Protein AF-A0A9W7A4E0-F1 (afdb_monomer_lite)

Secondary structure (DSSP, 8-state):
-HHHHHGGGEE-----TT--HHHHTS---SSTT-EEGGGGHHHHHHHHHHHT--TT-----PPTTHHHHHHHHHHHHHH---GGG----SS-EEEEEEEEEGGGPSP-B-TTSPBTT-TTTEEEEEEEE-SSSTTT-PPEEETT---EEES---HHHHHHHHT-TTHHHHHH-HHHHHHHTTSS-EEEETTEEEEEE-TTTTTTHHHHHHHHTT-SEEEEEE--SS-TTT--HHHHGGGT-----BTTB--S-HHHH--S-GGGHHHHHHHHH-TTT-EEEEEEEEEPPBTTTTBPPEEEEEEEEEE----HHHHTTSSSTTTTTTS-TTTTS---S---HHHHHHHHHHHHHHHHHTHHHHTT-

InterPro domains:
  IPR016035 Acyl transferase/acyl hydrolase/lysophospholipase [SSF52151] (173-227)

pLDDT: mean 84.85, std 13.67, range [32.12, 98.62]

Sequence (365 aa):
GIHVNAGEKLTYQYYDAGLSYDDANSEIVEDKDHIWYANVVNYLNWASPLTGESDEGGVGTLQDGWWTDVIDLMFWEGYSVHDYDIWGGDEEWHANFSLLNKGQCPIKVDDENVMKKAEGSLFYASYEMSSGGGGGGGDFHLSNNGTLSVKDKGVLDVMSYSSSFWTSGIVESSTSYFFLKGSIPTGTLEGETVYLNDGGLVDTTGIVTLLQKKEDNIIAFYNNNDPLSELSCPFAFLFGVEASADSMNCLEGWELGQVFDSGLWEGVRGNLTDGGVLRARLENIQVKDNEYLGVEAYNLKNLIIFSNERSDEFLNSFEDGKIAAKVDDRWPNNFPVSIPTLDSNVMCMFEDWKIEKYLDELKVL

Radius of gyration: 20.59 Å; chains: 1; bounding box: 49×49×51 Å

Foldseek 3Di:
DLCQLLPPQEDAQAADLADAPVRLQDADDVDPSHAYPQQLLVCLVVCCVVLQPDPPRDPRQQAACVLLVVVQVSSCRRRVGHLQSDALHQDKDKQKWKKAFPVCFLFDADPLRATDCCPVGIWIKIWIGHRPDSAQPTDIDTLQPWDKAFPGRRPSVSNSLSQVLSVQVCRNDPVSVVRHVNHFGWIATPNTIIGRHHLQLQVLRVVLVCLLVVPQAAEAEDQAQDACVQPVCNVLLCQLHFHRAGNNHHNSHSVQNHFFHVVCVVVQSVQCQPLVRQKDKDAQTWTDDHSRSNGHTDTHGIDMYGHQHHHPPLQVSHPHVVLSVPADPSPPHDDDSHDRSSSRSSSSNVVNVNCVVCVVVVVVD

Structure (mmCIF, N/CA/C/O backbone):
data_AF-A0A9W7A4E0-F1
#
_entry.id   AF-A0A9W7A4E0-F1
#
loop_
_atom_site.group_PDB
_atom_site.id
_atom_site.type_symbol
_atom_site.label_atom_id
_atom_site.label_alt_id
_atom_site.label_comp_id
_atom_site.label_asym_id
_atom_site.label_entity_id
_atom_site.label_seq_id
_atom_site.pdbx_PDB_ins_code
_atom_site.Cartn_x
_atom_site.Cartn_y
_atom_site.Cartn_z
_atom_site.occupancy
_atom_site.B_iso_or_equiv
_atom_site.auth_seq_id
_atom_site.auth_comp_id
_atom_site.auth_asym_id
_atom_site.auth_atom_id
_atom_site.pdbx_PDB_model_num
ATOM 1 N N . GLY A 1 1 ? -8.763 5.431 -7.962 1.00 68.19 1 GLY A N 1
ATOM 2 C CA . GLY A 1 1 ? -8.586 6.885 -7.764 1.00 68.19 1 GLY A CA 1
ATOM 3 C C . GLY A 1 1 ? -8.001 7.583 -8.982 1.00 68.19 1 GLY A C 1
ATOM 4 O O . GLY A 1 1 ? -8.742 7.852 -9.919 1.00 68.19 1 GLY A O 1
ATOM 5 N N . ILE A 1 2 ? -6.687 7.857 -8.982 1.00 73.19 2 ILE A N 1
ATOM 6 C CA . ILE A 1 2 ? -5.991 8.634 -10.034 1.00 73.19 2 ILE A CA 1
ATOM 7 C C . ILE A 1 2 ? -6.222 8.047 -11.430 1.00 73.19 2 ILE A C 1
ATOM 9 O O . ILE A 1 2 ? -6.756 8.737 -12.288 1.00 73.19 2 ILE A O 1
ATOM 13 N N . HIS A 1 3 ? -5.898 6.767 -11.642 1.00 76.62 3 HIS A N 1
ATOM 14 C CA . HIS A 1 3 ? -6.025 6.131 -12.959 1.00 76.62 3 HIS A CA 1
ATOM 15 C C . HIS A 1 3 ? -7.464 6.160 -13.505 1.00 76.62 3 HIS A C 1
ATOM 17 O O . HIS A 1 3 ? -7.664 6.399 -14.685 1.00 76.62 3 HIS A O 1
ATOM 23 N N . VAL A 1 4 ? -8.476 6.015 -12.643 1.00 77.12 4 VAL A N 1
ATOM 24 C CA . VAL A 1 4 ? -9.898 6.096 -13.036 1.00 77.12 4 VAL A CA 1
ATOM 25 C C . VAL A 1 4 ? -10.269 7.481 -13.584 1.00 77.12 4 VAL A C 1
ATOM 27 O O . VAL A 1 4 ? -11.096 7.579 -14.483 1.00 77.12 4 VAL A O 1
ATOM 30 N N . ASN A 1 5 ? -9.666 8.549 -13.054 1.00 78.81 5 ASN A N 1
ATOM 31 C CA . ASN A 1 5 ? -10.058 9.928 -13.363 1.00 78.81 5 ASN A CA 1
ATOM 32 C C . ASN A 1 5 ? -9.134 10.612 -14.381 1.00 78.81 5 ASN A C 1
ATOM 34 O O . ASN A 1 5 ? -9.594 11.392 -15.211 1.00 78.81 5 ASN A O 1
ATOM 38 N N . ALA A 1 6 ? -7.840 10.299 -14.355 1.00 79.06 6 ALA A N 1
ATOM 39 C CA . ALA A 1 6 ? -6.891 10.734 -15.373 1.00 79.06 6 ALA A CA 1
ATOM 40 C C . ALA A 1 6 ? -6.967 9.848 -16.633 1.00 79.06 6 ALA A C 1
ATOM 42 O O . ALA A 1 6 ? -6.765 10.344 -17.740 1.00 79.06 6 ALA A O 1
ATOM 43 N N . GLY A 1 7 ? -7.337 8.572 -16.481 1.00 76.19 7 GLY A N 1
ATOM 44 C CA . GLY A 1 7 ? -7.614 7.642 -17.574 1.00 76.19 7 GLY A CA 1
ATOM 45 C C . GLY A 1 7 ? -6.460 7.515 -18.563 1.00 76.19 7 GLY A C 1
ATOM 46 O O . GLY A 1 7 ? -5.292 7.444 -18.182 1.00 76.19 7 GLY A O 1
ATOM 47 N N . GLU A 1 8 ? -6.813 7.543 -19.847 1.00 76.00 8 GLU A N 1
ATOM 48 C CA . GLU A 1 8 ? -5.880 7.458 -20.977 1.00 76.00 8 GLU A CA 1
ATOM 49 C C . GLU A 1 8 ? -4.899 8.637 -21.055 1.00 76.00 8 GLU A C 1
ATOM 51 O O . GLU A 1 8 ? -3.942 8.564 -21.810 1.00 76.00 8 GLU A O 1
ATOM 56 N N . LYS A 1 9 ? -5.073 9.708 -20.265 1.00 79.75 9 LYS A N 1
ATOM 57 C CA . LYS A 1 9 ? -4.115 10.825 -20.247 1.00 79.75 9 LYS A CA 1
ATOM 58 C C . LYS A 1 9 ? -2.787 10.448 -19.598 1.00 79.75 9 LYS A C 1
ATOM 60 O O . LYS A 1 9 ? -1.831 11.196 -19.749 1.00 79.75 9 LYS A O 1
ATOM 65 N N . LEU A 1 10 ? -2.713 9.365 -18.824 1.00 86.69 10 LEU A N 1
ATOM 66 C CA . LEU A 1 10 ? -1.476 8.979 -18.147 1.00 86.69 10 LEU A CA 1
ATOM 67 C C . LEU A 1 10 ? -0.593 8.125 -19.047 1.00 86.69 10 LEU A C 1
ATOM 69 O O . LEU A 1 10 ? -1.018 7.077 -19.526 1.00 86.69 10 LEU A O 1
ATOM 73 N N . THR A 1 11 ? 0.662 8.535 -19.192 1.00 88.06 11 THR A N 1
ATOM 74 C CA . THR A 1 11 ? 1.701 7.752 -19.864 1.00 88.06 11 THR A CA 1
ATOM 75 C C . THR A 1 11 ? 2.624 7.094 -18.852 1.00 88.06 11 THR A C 1
ATOM 77 O O . THR A 1 11 ? 3.110 7.718 -17.902 1.00 88.06 11 THR A O 1
ATOM 80 N N . TYR A 1 12 ? 2.885 5.813 -19.088 1.00 89.06 12 TYR A N 1
ATOM 81 C CA . TYR A 1 12 ? 3.744 4.966 -18.271 1.00 89.06 12 TYR A CA 1
ATOM 82 C C . TYR A 1 12 ? 4.902 4.443 -19.117 1.00 89.06 12 TYR A C 1
ATOM 84 O O . TYR A 1 12 ? 4.749 4.224 -20.319 1.00 89.06 12 TYR A O 1
ATOM 92 N N . GLN A 1 13 ? 6.053 4.208 -18.487 1.00 91.75 13 GLN A N 1
ATOM 93 C CA . GLN A 1 13 ? 7.126 3.472 -19.147 1.00 91.75 13 GLN A CA 1
ATOM 94 C C . GLN A 1 13 ? 6.804 1.981 -19.087 1.00 91.75 13 GLN A C 1
ATOM 96 O O . GLN A 1 13 ? 6.842 1.386 -18.010 1.00 91.75 13 GLN A O 1
ATOM 101 N N . TYR A 1 14 ? 6.516 1.386 -20.240 1.00 93.19 14 TYR A N 1
ATOM 102 C CA . TYR A 1 14 ? 6.442 -0.067 -20.376 1.00 93.19 14 TYR A CA 1
ATOM 103 C C . TYR A 1 14 ? 7.840 -0.668 -20.408 1.00 93.19 14 TYR A C 1
ATOM 105 O O . TYR A 1 14 ? 8.796 -0.015 -20.852 1.00 93.19 14 TYR A O 1
ATOM 113 N N . TYR A 1 15 ? 7.953 -1.905 -19.934 1.00 96.69 15 TYR A N 1
ATOM 114 C CA . TYR A 1 15 ? 9.213 -2.624 -19.959 1.00 96.69 15 TYR A CA 1
ATOM 115 C C . TYR A 1 15 ? 9.639 -2.919 -21.404 1.00 96.69 15 TYR A C 1
ATOM 117 O O . TYR A 1 15 ? 8.921 -3.547 -22.178 1.00 96.69 15 TYR A O 1
ATOM 125 N N . ASP A 1 16 ? 10.841 -2.470 -21.764 1.00 97.06 16 ASP A N 1
ATOM 126 C CA . ASP A 1 16 ? 11.503 -2.809 -23.021 1.00 97.06 16 ASP A CA 1
ATOM 127 C C . ASP A 1 16 ? 12.992 -3.035 -22.750 1.00 97.06 16 ASP A C 1
ATOM 129 O O . ASP A 1 16 ? 13.729 -2.113 -22.391 1.00 97.06 16 ASP A O 1
ATOM 133 N N . ALA A 1 17 ? 13.451 -4.273 -22.936 1.00 97.38 17 ALA A N 1
ATOM 134 C CA . ALA A 1 17 ? 14.857 -4.625 -22.764 1.00 97.38 17 ALA A CA 1
ATOM 135 C C . ALA A 1 17 ? 15.780 -3.837 -23.716 1.00 97.38 17 ALA A C 1
ATOM 137 O O . ALA A 1 17 ? 16.941 -3.607 -23.381 1.00 97.38 17 ALA A O 1
ATOM 138 N N . GLY A 1 18 ? 15.281 -3.403 -24.879 1.00 97.94 18 GLY A N 1
ATOM 139 C CA . GLY A 1 18 ? 16.027 -2.619 -25.865 1.00 97.94 18 GLY A CA 1
ATOM 140 C C . GLY A 1 18 ? 16.062 -1.110 -25.596 1.00 97.94 18 GLY A C 1
ATOM 141 O O . GLY A 1 18 ? 16.662 -0.376 -26.387 1.00 97.94 18 GLY A O 1
ATOM 142 N N . LEU A 1 19 ? 15.432 -0.631 -24.516 1.00 96.56 19 LEU A N 1
ATOM 143 C CA . LEU A 1 19 ? 15.355 0.792 -24.190 1.00 96.56 19 LEU A CA 1
ATOM 144 C C . LEU A 1 19 ? 16.749 1.380 -23.922 1.00 96.56 19 LEU A C 1
ATOM 146 O O . LEU A 1 19 ? 17.566 0.799 -23.202 1.00 96.56 19 LEU A O 1
ATOM 150 N N . SER A 1 20 ? 17.031 2.556 -24.488 1.00 97.94 20 SER A N 1
ATOM 151 C CA . SER A 1 20 ? 18.282 3.265 -24.213 1.00 97.94 20 SER A CA 1
ATOM 152 C C . SER A 1 20 ? 18.218 4.010 -22.878 1.00 97.94 20 SER A C 1
ATOM 154 O O . SER A 1 20 ? 17.143 4.397 -22.422 1.00 97.94 20 SER A O 1
ATOM 156 N N . TYR A 1 21 ? 19.371 4.284 -22.261 1.00 97.62 21 TYR A N 1
ATOM 157 C CA . TYR A 1 21 ? 19.421 5.117 -21.054 1.00 97.62 21 TYR A CA 1
ATOM 158 C C . TYR A 1 21 ? 18.812 6.509 -21.266 1.00 97.62 21 TYR A C 1
ATOM 160 O O . TYR A 1 21 ? 18.157 7.028 -20.366 1.00 97.62 21 TYR A O 1
ATOM 168 N N . ASP A 1 22 ? 19.044 7.123 -22.430 1.00 96.69 22 ASP A N 1
ATOM 169 C CA . ASP A 1 22 ? 18.552 8.477 -22.701 1.00 96.69 22 ASP A CA 1
ATOM 170 C C . ASP A 1 22 ? 17.016 8.494 -22.780 1.00 96.69 22 ASP A C 1
ATOM 172 O O . ASP A 1 22 ? 16.401 9.431 -22.274 1.00 96.69 22 ASP A O 1
ATOM 176 N N . ASP A 1 23 ? 16.406 7.436 -23.326 1.00 95.00 23 ASP A N 1
ATOM 177 C CA . ASP A 1 23 ? 14.948 7.281 -23.367 1.00 95.00 23 ASP A CA 1
ATOM 178 C C . ASP A 1 23 ? 14.389 6.952 -21.971 1.00 95.00 23 ASP A C 1
ATOM 180 O O . ASP A 1 23 ? 13.463 7.615 -21.503 1.00 95.00 23 ASP A O 1
ATOM 184 N N . ALA A 1 24 ? 15.010 6.008 -21.251 1.00 94.62 24 ALA A N 1
ATOM 185 C CA . ALA A 1 24 ? 14.610 5.623 -19.894 1.00 94.62 24 ALA A CA 1
ATOM 186 C C . ALA A 1 24 ? 14.704 6.782 -18.883 1.00 94.62 24 ALA A C 1
ATOM 188 O O . ALA A 1 24 ? 13.944 6.834 -17.918 1.00 94.62 24 ALA A O 1
ATOM 189 N N . ASN A 1 25 ? 15.625 7.724 -19.098 1.00 95.06 25 ASN A N 1
ATOM 190 C CA . ASN A 1 25 ? 15.835 8.907 -18.262 1.00 95.06 25 ASN A CA 1
ATOM 191 C C . ASN A 1 25 ? 15.118 10.162 -18.808 1.00 95.06 25 ASN A C 1
ATOM 193 O O . ASN A 1 25 ? 15.560 11.288 -18.564 1.00 95.06 25 ASN A O 1
ATOM 197 N N . SER A 1 26 ? 14.034 9.989 -19.564 1.00 91.56 26 SER A N 1
ATOM 198 C CA . SER A 1 26 ? 13.225 11.090 -20.089 1.00 91.56 26 SER A CA 1
ATOM 199 C C . SER A 1 26 ? 11.787 11.046 -19.569 1.00 91.56 26 SER A C 1
ATOM 201 O O . SER A 1 26 ? 11.259 9.987 -19.229 1.00 91.56 26 SER A O 1
ATOM 203 N N . GLU A 1 27 ? 11.154 12.214 -19.464 1.00 87.75 27 GLU A N 1
ATOM 204 C CA . GLU A 1 27 ? 9.715 12.291 -19.201 1.00 87.75 27 GLU A CA 1
ATOM 205 C C . GLU A 1 27 ? 8.956 11.811 -20.442 1.00 87.75 27 GLU A C 1
ATOM 207 O O . GLU A 1 27 ? 9.213 12.274 -21.558 1.00 87.75 27 GLU A O 1
ATOM 212 N N . ILE A 1 28 ? 8.005 10.897 -20.252 1.00 78.38 28 ILE A N 1
ATOM 213 C CA . ILE A 1 28 ? 7.237 10.322 -21.359 1.00 78.38 28 ILE A CA 1
ATOM 214 C C . ILE A 1 28 ? 6.053 11.225 -21.645 1.00 78.38 28 ILE A C 1
ATOM 216 O O . ILE A 1 28 ? 5.065 11.228 -20.914 1.00 78.38 28 ILE A O 1
ATOM 220 N N . VAL A 1 29 ? 6.144 11.977 -22.732 1.00 75.56 29 VAL A N 1
ATOM 221 C CA . VAL A 1 29 ? 5.069 12.844 -23.210 1.00 75.56 29 VAL A CA 1
ATOM 222 C C . VAL A 1 29 ? 4.754 12.414 -24.638 1.00 75.56 29 VAL A C 1
ATOM 224 O O . VAL A 1 29 ? 5.427 12.833 -25.580 1.00 75.56 29 VAL A O 1
ATOM 227 N N . GLU A 1 30 ? 3.785 11.506 -24.793 1.00 63.91 30 GLU A N 1
ATOM 228 C CA . GLU A 1 30 ? 3.400 10.964 -26.106 1.00 63.91 30 GLU A CA 1
ATOM 229 C C . GLU A 1 30 ? 2.860 12.064 -27.033 1.00 63.91 30 GLU A C 1
ATOM 231 O O . GLU A 1 30 ? 3.199 12.118 -28.219 1.00 63.91 30 GLU A O 1
ATOM 236 N N . ASP A 1 31 ? 2.089 12.998 -26.475 1.00 72.62 31 ASP A N 1
ATOM 237 C CA . ASP A 1 31 ? 1.651 14.233 -27.117 1.00 72.62 31 ASP A CA 1
ATOM 238 C C . ASP A 1 31 ? 1.231 15.281 -26.062 1.00 72.62 31 ASP A C 1
ATOM 240 O O . ASP A 1 31 ? 1.530 15.153 -24.881 1.00 72.62 31 ASP A O 1
ATOM 244 N N . LYS A 1 32 ? 0.568 16.364 -26.486 1.00 69.38 32 LYS A N 1
ATOM 245 C CA . LYS A 1 32 ? 0.149 17.454 -25.587 1.00 69.38 32 LYS A CA 1
ATOM 246 C C . LYS A 1 32 ? -1.002 17.094 -24.647 1.00 69.38 32 LYS A C 1
ATOM 248 O O . LYS A 1 32 ? -1.246 17.858 -23.717 1.00 69.38 32 LYS A O 1
ATOM 253 N N . ASP A 1 33 ? -1.721 16.020 -24.941 1.00 75.00 33 ASP A N 1
ATOM 254 C CA . ASP A 1 33 ? -2.902 15.585 -24.203 1.00 75.00 33 ASP A CA 1
ATOM 255 C C . ASP A 1 33 ? -2.557 14.462 -23.203 1.00 75.00 33 ASP A C 1
ATOM 257 O O . ASP A 1 33 ? -3.380 14.140 -22.344 1.00 75.00 33 ASP A O 1
ATOM 261 N N . HIS A 1 34 ? -1.330 13.931 -23.268 1.00 83.25 34 HIS A N 1
ATOM 262 C CA . HIS A 1 34 ? -0.800 12.922 -22.358 1.00 83.25 34 HIS A CA 1
ATOM 263 C C . HIS A 1 34 ? 0.222 13.498 -21.375 1.00 83.25 34 HIS A C 1
ATOM 265 O O . HIS A 1 34 ? 1.006 14.394 -21.693 1.00 83.25 34 HIS A O 1
ATOM 271 N N . ILE A 1 35 ? 0.221 12.956 -20.163 1.00 86.00 35 ILE A N 1
ATOM 272 C CA . ILE A 1 35 ? 1.010 13.424 -19.037 1.00 86.00 35 ILE A CA 1
ATOM 273 C C . ILE A 1 35 ? 1.715 12.237 -18.394 1.00 86.00 35 ILE A C 1
ATOM 275 O O . ILE A 1 35 ? 1.102 11.220 -18.069 1.00 86.00 35 ILE A O 1
ATOM 279 N N . TRP A 1 36 ? 3.012 12.409 -18.168 1.00 88.31 36 TRP A N 1
ATOM 280 C CA . TRP A 1 36 ? 3.843 11.425 -17.496 1.00 88.31 36 TRP A CA 1
ATOM 281 C C . TRP A 1 36 ? 3.308 11.115 -16.094 1.00 88.31 36 TRP A C 1
ATOM 283 O O . TRP A 1 36 ? 3.069 12.023 -15.297 1.00 88.31 36 TRP A O 1
ATOM 293 N N . TYR A 1 37 ? 3.139 9.834 -15.765 1.00 85.19 37 TYR A N 1
ATOM 294 C CA . TYR A 1 37 ? 2.516 9.424 -14.503 1.00 85.19 37 TYR A CA 1
ATOM 295 C C . TYR A 1 37 ? 3.246 9.954 -13.252 1.00 85.19 37 TYR A C 1
ATOM 297 O O . TYR A 1 37 ? 2.610 10.217 -12.241 1.00 85.19 37 TYR A O 1
ATOM 305 N N . ALA A 1 38 ? 4.569 10.133 -13.297 1.00 84.12 38 ALA A N 1
ATOM 306 C CA . ALA A 1 38 ? 5.340 10.649 -12.166 1.00 84.12 38 ALA A CA 1
ATOM 307 C C . ALA A 1 38 ? 5.439 12.183 -12.157 1.00 84.12 38 ALA A C 1
ATOM 309 O O . ALA A 1 38 ? 6.125 12.749 -11.307 1.00 84.12 38 ALA A O 1
ATOM 310 N N . ASN A 1 39 ? 4.694 12.884 -13.022 1.00 82.00 39 ASN A N 1
ATOM 311 C CA . ASN A 1 39 ? 4.669 14.345 -13.045 1.00 82.00 39 ASN A CA 1
ATOM 312 C C . ASN A 1 39 ? 4.308 14.935 -11.671 1.00 82.00 39 ASN A C 1
ATOM 314 O O . ASN A 1 39 ? 4.877 15.942 -11.265 1.00 82.00 39 ASN A O 1
ATOM 318 N N . VAL A 1 40 ? 3.443 14.266 -10.896 1.00 73.88 40 VAL A N 1
ATOM 319 C CA . VAL A 1 40 ? 3.054 14.708 -9.546 1.00 73.88 40 VAL A CA 1
ATOM 320 C C . VAL A 1 40 ? 4.231 14.780 -8.555 1.00 73.88 40 VAL A C 1
ATOM 322 O O . VAL A 1 40 ? 4.230 15.614 -7.647 1.00 73.88 40 VAL A O 1
ATOM 325 N N . VAL A 1 41 ? 5.274 13.965 -8.753 1.00 65.69 41 VAL A N 1
ATOM 326 C CA . VAL A 1 41 ? 6.481 13.930 -7.907 1.00 65.69 41 VAL A CA 1
ATOM 327 C C . VAL A 1 41 ? 7.244 15.255 -7.983 1.00 65.69 41 VAL A C 1
ATOM 329 O O . VAL A 1 41 ? 7.809 15.707 -6.985 1.00 65.69 41 VAL A O 1
ATOM 332 N N . ASN A 1 42 ? 7.184 15.944 -9.128 1.00 63.94 42 ASN A N 1
ATOM 333 C CA . ASN A 1 42 ? 7.784 17.268 -9.296 1.00 63.94 42 ASN A CA 1
ATOM 334 C C . ASN A 1 42 ? 7.134 18.331 -8.386 1.00 63.94 42 ASN A C 1
ATOM 336 O O . ASN A 1 42 ? 7.778 19.327 -8.048 1.00 63.94 42 ASN A O 1
ATOM 340 N N . TYR A 1 43 ? 5.886 18.119 -7.951 1.00 63.94 43 TYR A N 1
ATOM 341 C CA . TYR A 1 43 ? 5.107 19.087 -7.173 1.00 63.94 43 TYR A CA 1
ATOM 342 C C . TYR A 1 43 ? 5.140 18.830 -5.663 1.00 63.94 43 TYR A C 1
ATOM 344 O O . TYR A 1 43 ? 5.059 19.781 -4.883 1.00 63.94 43 TYR A O 1
ATOM 352 N N . LEU A 1 44 ? 5.334 17.580 -5.227 1.00 61.47 44 LEU A N 1
ATOM 353 C CA . LEU A 1 44 ? 5.435 17.234 -3.802 1.00 61.47 44 LEU A CA 1
ATOM 354 C C . LEU A 1 44 ? 6.588 17.966 -3.099 1.00 61.47 44 LEU A C 1
ATOM 356 O O . LEU A 1 44 ? 6.420 18.458 -1.984 1.00 61.47 44 LEU A O 1
ATOM 360 N N . ASN A 1 45 ? 7.718 18.166 -3.783 1.00 56.16 45 ASN A N 1
ATOM 361 C CA . ASN A 1 45 ? 8.832 18.974 -3.272 1.00 56.16 45 ASN A CA 1
ATOM 362 C C . ASN A 1 45 ? 8.447 20.440 -2.995 1.00 56.16 45 ASN A C 1
ATOM 364 O O . ASN A 1 45 ? 9.006 21.068 -2.097 1.00 56.16 45 ASN A O 1
ATOM 368 N N . TRP A 1 46 ? 7.499 21.006 -3.749 1.00 52.84 46 TRP A N 1
ATOM 369 C CA . TRP A 1 46 ? 7.003 22.367 -3.518 1.00 52.84 46 TRP A CA 1
ATOM 370 C C . TRP A 1 46 ? 5.973 22.431 -2.382 1.00 52.84 46 TRP A C 1
ATOM 372 O O . TRP A 1 46 ? 5.884 23.452 -1.699 1.00 52.84 46 TRP A O 1
ATOM 382 N N . ALA A 1 47 ? 5.243 21.338 -2.145 1.00 53.69 47 ALA A N 1
ATOM 383 C CA . ALA A 1 47 ? 4.318 21.199 -1.024 1.00 53.69 47 ALA A CA 1
ATOM 384 C C . ALA A 1 47 ? 5.003 20.775 0.292 1.00 53.69 47 ALA A C 1
ATOM 386 O O . ALA A 1 47 ? 4.434 20.995 1.354 1.00 53.69 47 ALA A O 1
ATOM 387 N N . SER A 1 48 ? 6.229 20.241 0.261 1.00 52.59 48 SER A N 1
ATOM 388 C CA . SER A 1 48 ? 7.001 19.824 1.450 1.00 52.59 48 SER A CA 1
ATOM 389 C C . SER A 1 48 ? 7.114 20.900 2.566 1.00 52.59 48 SER A C 1
ATOM 391 O O . SER A 1 48 ? 6.933 20.588 3.746 1.00 52.59 48 SER A O 1
ATOM 393 N N . PRO A 1 49 ? 7.267 22.207 2.260 1.00 48.03 49 PRO A N 1
ATOM 394 C CA . PRO A 1 49 ? 7.177 23.265 3.274 1.00 48.03 49 PRO A CA 1
ATOM 395 C C . PRO A 1 49 ? 5.782 23.434 3.907 1.00 48.03 49 PRO A C 1
ATOM 397 O O . PRO A 1 49 ? 5.678 23.971 5.009 1.00 48.03 49 PRO A O 1
ATOM 400 N N . LEU A 1 50 ? 4.711 23.017 3.220 1.00 47.16 50 LEU A N 1
ATOM 401 C CA . LEU A 1 50 ? 3.331 23.011 3.727 1.00 47.16 50 LEU A CA 1
ATOM 402 C C . LEU A 1 50 ? 3.035 21.762 4.572 1.00 47.16 50 LEU A C 1
ATOM 404 O O . LEU A 1 50 ? 2.213 21.845 5.482 1.00 47.16 50 LEU A O 1
ATOM 408 N N . THR A 1 51 ? 3.720 20.640 4.318 1.00 46.06 51 THR A N 1
ATOM 409 C CA . THR A 1 51 ? 3.600 19.392 5.097 1.00 46.06 51 THR A CA 1
ATOM 410 C C . THR A 1 51 ? 4.443 19.389 6.378 1.00 46.06 51 THR A C 1
ATOM 412 O O . THR A 1 51 ? 4.300 18.488 7.201 1.00 46.06 51 THR A O 1
ATOM 415 N N . GLY A 1 52 ? 5.268 20.419 6.601 1.00 42.50 52 GLY A N 1
ATOM 416 C CA . GLY A 1 52 ? 6.023 20.607 7.845 1.00 42.50 52 GLY A CA 1
ATOM 417 C C . GLY A 1 52 ? 7.399 19.938 7.878 1.00 42.50 52 GLY A C 1
ATOM 418 O O . GLY A 1 52 ? 8.051 19.979 8.918 1.00 42.50 52 GLY A O 1
ATOM 419 N N . GLU A 1 53 ? 7.884 19.397 6.757 1.00 39.34 53 GLU A N 1
ATOM 420 C CA . GLU A 1 53 ? 9.258 18.892 6.613 1.00 39.34 53 GLU A CA 1
ATOM 421 C C . GLU A 1 53 ? 10.245 20.007 6.236 1.00 39.34 53 GLU A C 1
ATOM 423 O O . GLU A 1 53 ? 11.068 19.880 5.331 1.00 39.34 53 GLU A O 1
ATOM 428 N N . SER A 1 54 ? 10.188 21.146 6.927 1.00 37.41 54 SER A N 1
ATOM 429 C CA . SER A 1 54 ? 11.372 21.997 6.974 1.00 37.41 54 SER A CA 1
ATOM 430 C C . SER A 1 54 ? 12.283 21.477 8.083 1.00 37.41 54 SER A C 1
ATOM 432 O O . SER A 1 54 ? 11.840 21.277 9.215 1.00 37.41 54 SER A O 1
ATOM 434 N N . ASP A 1 55 ? 13.580 21.346 7.792 1.00 38.16 55 ASP A N 1
ATOM 435 C CA . ASP A 1 55 ? 14.661 21.087 8.766 1.00 38.16 55 ASP A CA 1
ATOM 436 C C . ASP A 1 55 ? 14.689 22.094 9.950 1.00 38.16 55 ASP A C 1
ATOM 438 O O . ASP A 1 55 ? 15.505 21.994 10.867 1.00 38.16 55 ASP A O 1
ATOM 442 N N . GLU A 1 56 ? 13.784 23.077 9.957 1.00 33.72 56 GLU A N 1
ATOM 443 C CA . GLU A 1 56 ? 13.659 24.156 10.927 1.00 33.72 56 GLU A CA 1
ATOM 444 C C . GLU A 1 56 ? 12.277 24.199 11.609 1.00 33.72 56 GLU A C 1
ATOM 446 O O . GLU A 1 56 ? 11.702 25.271 11.764 1.00 33.72 56 GLU A O 1
ATOM 451 N N . GLY A 1 57 ? 11.730 23.063 12.060 1.00 32.12 57 GLY A N 1
ATOM 452 C CA . GLY A 1 57 ? 10.763 23.006 13.178 1.00 32.12 57 GLY A CA 1
ATOM 453 C C . GLY A 1 57 ? 9.554 23.957 13.107 1.00 32.12 57 GLY A C 1
ATOM 454 O O . GLY A 1 57 ? 9.050 24.408 14.143 1.00 32.12 57 GLY A O 1
ATOM 455 N N . GLY A 1 58 ? 9.106 24.303 11.901 1.00 34.12 58 GLY A N 1
ATOM 456 C CA . GLY A 1 58 ? 8.016 25.236 11.675 1.00 34.12 58 GLY A CA 1
ATOM 457 C C . GLY A 1 58 ? 6.690 24.498 11.697 1.00 34.12 58 GLY A C 1
ATOM 458 O O . GLY A 1 58 ? 6.367 23.778 10.760 1.00 34.12 58 GLY A O 1
ATOM 459 N N . VAL A 1 59 ? 5.892 24.699 12.745 1.00 41.19 59 VAL A N 1
ATOM 460 C CA . VAL A 1 59 ? 4.503 24.227 12.775 1.00 41.19 59 VAL A CA 1
ATOM 461 C C . VAL A 1 59 ? 3.696 25.089 11.802 1.00 41.19 59 VAL A C 1
ATOM 463 O O . VAL A 1 59 ? 3.162 26.135 12.176 1.00 41.19 59 VAL A O 1
ATOM 466 N N . GLY A 1 60 ? 3.648 24.680 10.534 1.00 48.12 60 GLY A N 1
ATOM 467 C CA . GLY A 1 60 ? 2.642 25.167 9.600 1.00 48.12 60 GLY A CA 1
ATOM 468 C C . GLY A 1 60 ? 1.254 24.892 10.180 1.00 48.12 60 GLY A C 1
ATOM 469 O O . GLY A 1 60 ? 1.011 23.850 10.790 1.00 48.12 60 GLY A O 1
ATOM 470 N N . THR A 1 61 ? 0.337 25.849 10.067 1.00 54.16 61 THR A N 1
ATOM 471 C CA . THR A 1 61 ? -1.046 25.645 10.506 1.00 54.16 61 THR A CA 1
ATOM 472 C C . THR A 1 61 ? -1.753 24.736 9.508 1.00 54.16 61 THR A C 1
ATOM 474 O O . THR A 1 61 ? -2.305 25.227 8.525 1.00 54.16 61 THR A O 1
ATOM 477 N N . LEU A 1 62 ? -1.736 23.430 9.768 1.00 66.38 62 LEU A N 1
ATOM 478 C CA . LEU A 1 62 ? -2.617 22.470 9.110 1.00 66.38 62 LEU A CA 1
ATOM 479 C C . LEU A 1 62 ? -4.062 22.819 9.509 1.00 66.38 62 LEU A C 1
ATOM 481 O O . LEU A 1 62 ? -4.383 22.876 10.698 1.00 66.38 62 LEU A O 1
ATOM 485 N N . GLN A 1 63 ? -4.915 23.144 8.539 1.00 70.38 63 GLN A N 1
ATOM 486 C CA . GLN A 1 63 ? -6.346 23.395 8.758 1.00 70.38 63 GLN A CA 1
ATOM 487 C C . GLN A 1 63 ? -7.146 22.137 8.418 1.00 70.38 63 GLN A C 1
ATOM 489 O O . GLN A 1 63 ? -6.655 21.277 7.700 1.00 70.38 63 GLN A O 1
ATOM 494 N N . ASP A 1 64 ? -8.365 22.008 8.935 1.00 70.25 64 ASP A N 1
ATOM 495 C CA . ASP A 1 64 ? -9.262 20.917 8.534 1.00 70.25 64 ASP A CA 1
ATOM 496 C C . ASP A 1 64 ? -9.460 20.916 7.003 1.00 70.25 64 ASP A C 1
ATOM 498 O O . ASP A 1 64 ? -9.618 21.983 6.410 1.00 70.25 64 ASP A O 1
ATOM 502 N N . GLY A 1 65 ? -9.398 19.741 6.370 1.00 73.94 65 GLY A N 1
ATOM 503 C CA . GLY A 1 65 ? -9.507 19.582 4.911 1.00 73.94 65 GLY A CA 1
ATOM 504 C C . GLY A 1 65 ? -8.248 19.895 4.086 1.00 73.94 65 GLY A C 1
ATOM 505 O O . GLY A 1 65 ? -8.246 19.632 2.888 1.00 73.94 65 GLY A O 1
ATOM 506 N N . TRP A 1 66 ? -7.150 20.367 4.691 1.00 80.69 66 TRP A N 1
ATOM 507 C CA . TRP A 1 66 ? -5.950 20.779 3.937 1.00 80.69 66 TRP A CA 1
ATOM 508 C C . TRP A 1 66 ? -5.371 19.679 3.032 1.00 80.69 66 TRP A C 1
ATOM 510 O O . TRP A 1 66 ? -4.847 19.967 1.962 1.00 80.69 66 TRP A O 1
ATOM 520 N N . TRP A 1 67 ? -5.438 18.416 3.463 1.00 82.94 67 TRP A N 1
ATOM 521 C CA . TRP A 1 67 ? -4.904 17.296 2.689 1.00 82.94 67 TRP A CA 1
ATOM 522 C C . TRP A 1 67 ? -5.774 16.988 1.469 1.00 82.94 67 TRP A C 1
ATOM 524 O O . TRP A 1 67 ? -5.246 16.660 0.412 1.00 82.94 67 TRP A O 1
ATOM 534 N N . THR A 1 68 ? -7.092 17.178 1.582 1.00 83.38 68 THR A N 1
ATOM 535 C CA . THR A 1 68 ? -8.003 17.139 0.434 1.00 83.38 68 THR A CA 1
ATOM 536 C C . THR A 1 68 ? -7.603 18.202 -0.595 1.00 83.38 68 THR A C 1
ATOM 538 O O . THR A 1 68 ? -7.482 17.874 -1.772 1.00 83.38 68 THR A O 1
ATOM 541 N N . ASP A 1 69 ? -7.297 19.430 -0.155 1.00 82.56 69 ASP A N 1
ATOM 542 C CA . ASP A 1 69 ? -6.829 20.510 -1.042 1.00 82.56 69 ASP A CA 1
ATOM 543 C C . ASP A 1 69 ? -5.478 20.178 -1.703 1.00 82.56 69 ASP A C 1
ATOM 545 O O . ASP A 1 69 ? -5.245 20.521 -2.861 1.00 82.56 69 ASP A O 1
ATOM 549 N N . VAL A 1 70 ? -4.572 19.501 -0.985 1.00 80.44 70 VAL A N 1
ATOM 550 C CA . VAL A 1 70 ? -3.290 19.050 -1.552 1.00 80.44 70 VAL A CA 1
ATOM 551 C C . VAL A 1 70 ? -3.502 17.973 -2.609 1.00 80.44 70 VAL A C 1
ATOM 553 O O . VAL A 1 70 ? -2.890 18.060 -3.671 1.00 80.44 70 VAL A O 1
ATOM 556 N N . ILE A 1 71 ? -4.374 16.992 -2.359 1.00 81.81 71 ILE A N 1
ATOM 557 C CA . ILE A 1 71 ? -4.711 15.961 -3.349 1.00 81.81 71 ILE A CA 1
ATOM 558 C C . ILE A 1 71 ? -5.348 16.598 -4.584 1.00 81.81 71 ILE A C 1
ATOM 560 O O . ILE A 1 71 ? -4.933 16.280 -5.695 1.00 81.81 71 ILE A O 1
ATOM 564 N N . ASP A 1 72 ? -6.307 17.509 -4.408 1.00 83.75 72 ASP A N 1
ATOM 565 C CA . ASP A 1 72 ? -6.935 18.226 -5.522 1.00 83.75 72 ASP A CA 1
ATOM 566 C C . ASP A 1 72 ? -5.888 18.983 -6.347 1.00 83.75 72 ASP A C 1
ATOM 568 O O . ASP A 1 72 ? -5.777 18.791 -7.556 1.00 83.75 72 ASP A O 1
ATOM 572 N N . LEU A 1 73 ? -5.017 19.752 -5.689 1.00 81.25 73 LEU A N 1
ATOM 573 C CA . LEU A 1 73 ? -3.943 20.473 -6.362 1.00 81.25 73 LEU A CA 1
ATOM 574 C C . LEU A 1 73 ? -2.959 19.537 -7.079 1.00 81.25 73 LEU A C 1
ATOM 576 O O . LEU A 1 73 ? -2.525 19.842 -8.187 1.00 81.25 73 LEU A O 1
ATOM 580 N N . MET A 1 74 ? -2.617 18.395 -6.480 1.00 80.88 74 MET A N 1
ATOM 581 C CA . MET A 1 74 ? -1.774 17.372 -7.104 1.00 80.88 74 MET A CA 1
ATOM 582 C C . MET A 1 74 ? -2.432 16.773 -8.349 1.00 80.88 74 MET A C 1
ATOM 584 O O . MET A 1 74 ? -1.752 16.544 -9.346 1.00 80.88 74 MET A O 1
ATOM 588 N N . PHE A 1 75 ? -3.741 16.526 -8.315 1.00 81.69 75 PHE A N 1
ATOM 589 C CA . PHE A 1 75 ? -4.495 16.013 -9.460 1.00 81.69 75 PHE A CA 1
ATOM 590 C C . PHE A 1 75 ? -4.610 17.061 -10.562 1.00 81.69 75 PHE A C 1
ATOM 592 O O . PHE A 1 75 ? -4.444 16.751 -11.745 1.00 81.69 75 PHE A O 1
ATOM 599 N N . TRP A 1 76 ? -4.840 18.307 -10.170 1.00 84.00 76 TRP A N 1
ATOM 600 C CA . TRP A 1 76 ? -4.959 19.429 -11.075 1.00 84.00 76 TRP A CA 1
ATOM 601 C C . TRP A 1 76 ? -3.635 19.745 -11.774 1.00 84.00 76 TRP A C 1
ATOM 603 O O . TRP A 1 76 ? -3.551 19.685 -12.998 1.00 84.00 76 TRP A O 1
ATOM 613 N N . GLU A 1 77 ? -2.581 20.039 -11.016 1.00 79.25 77 GLU A N 1
ATOM 614 C CA . GLU A 1 77 ? -1.274 20.405 -11.573 1.00 79.25 77 GLU A CA 1
ATOM 615 C C . GLU A 1 77 ? -0.579 19.200 -12.210 1.00 79.25 77 GLU A C 1
ATOM 617 O O . GLU A 1 77 ? 0.038 19.315 -13.268 1.00 79.25 77 GLU A O 1
ATOM 622 N N . GLY A 1 78 ? -0.699 18.030 -11.576 1.00 80.00 78 GLY A N 1
ATOM 623 C CA . GLY A 1 78 ? -0.057 16.805 -12.027 1.00 80.00 78 GLY A CA 1
ATOM 624 C C . GLY A 1 78 ? -0.723 16.206 -13.258 1.00 80.00 78 GLY A C 1
ATOM 625 O O . GLY A 1 78 ? -0.001 15.736 -14.131 1.00 80.00 78 GLY A O 1
ATOM 626 N N . TYR A 1 79 ? -2.060 16.234 -13.350 1.00 83.06 79 TYR A N 1
ATOM 627 C CA . TYR A 1 79 ? -2.818 15.469 -14.355 1.00 83.06 79 TYR A CA 1
ATOM 628 C C . TYR A 1 79 ? -3.948 16.245 -15.048 1.00 83.06 79 TYR A C 1
ATOM 630 O O . TYR A 1 79 ? -4.676 15.670 -15.860 1.00 83.06 79 TYR A O 1
ATOM 638 N N . SER A 1 80 ? -4.121 17.541 -14.760 1.00 82.19 80 SER A N 1
ATOM 639 C CA . SER A 1 80 ? -5.237 18.352 -15.278 1.00 82.19 80 SER A CA 1
ATOM 640 C C . SER A 1 80 ? -6.607 17.707 -15.020 1.00 82.19 80 SER A C 1
ATOM 642 O O . SER A 1 80 ? -7.484 17.708 -15.890 1.00 82.19 80 SER A O 1
ATOM 644 N N . VAL A 1 81 ? -6.762 17.109 -13.835 1.00 82.31 81 VAL A N 1
ATOM 645 C CA . VAL A 1 81 ? -8.020 16.554 -13.320 1.00 82.31 81 VAL A CA 1
ATOM 646 C C . VAL A 1 81 ? -8.509 17.474 -12.207 1.00 82.31 81 VAL A C 1
ATOM 648 O O . VAL A 1 81 ? -7.795 17.668 -11.229 1.00 82.31 81 VAL A O 1
ATOM 651 N N . HIS A 1 82 ? -9.698 18.051 -12.360 1.00 79.06 82 HIS A N 1
ATOM 652 C CA . HIS A 1 82 ? -10.305 18.901 -11.334 1.00 79.06 82 HIS A CA 1
ATOM 653 C C . HIS A 1 82 ? -11.119 18.095 -10.316 1.00 79.06 82 HIS A C 1
ATOM 655 O O . HIS A 1 82 ? -11.681 17.061 -10.671 1.00 79.06 82 HIS A O 1
ATOM 661 N N . ASP A 1 83 ? -11.301 18.623 -9.102 1.00 72.69 83 ASP A N 1
ATOM 662 C CA . ASP A 1 83 ? -12.236 18.117 -8.085 1.00 72.69 83 ASP A CA 1
ATOM 663 C C . ASP A 1 83 ? -13.621 17.711 -8.618 1.00 72.69 83 ASP A C 1
ATOM 665 O O . ASP A 1 83 ? -14.139 16.650 -8.269 1.00 72.69 83 ASP A O 1
ATOM 669 N N . TYR A 1 84 ? -14.218 18.518 -9.498 1.00 74.06 84 TYR A N 1
ATOM 670 C CA . TYR A 1 84 ? -15.529 18.245 -10.092 1.00 74.06 84 TYR A CA 1
ATOM 671 C C . TYR A 1 84 ? -15.513 17.176 -11.196 1.00 74.06 84 TYR A C 1
ATOM 673 O O . TYR A 1 84 ? -16.580 16.691 -11.579 1.00 74.06 84 TYR A O 1
ATOM 681 N N . ASP A 1 85 ? -14.333 16.808 -11.699 1.00 74.62 85 ASP A N 1
ATOM 682 C CA . ASP A 1 85 ? -14.139 15.712 -12.651 1.00 74.62 85 ASP A CA 1
ATOM 683 C C . ASP A 1 85 ? -13.858 14.384 -11.939 1.00 74.62 85 ASP A C 1
ATOM 685 O O . ASP A 1 85 ? -13.756 13.354 -12.601 1.00 74.62 85 ASP A O 1
ATOM 689 N N . ILE A 1 86 ? -13.730 14.385 -10.606 1.00 76.75 86 ILE A N 1
ATOM 690 C CA . ILE A 1 86 ? -13.392 13.192 -9.836 1.00 76.75 86 ILE A CA 1
ATOM 691 C C . ILE A 1 86 ? -14.652 12.401 -9.465 1.00 76.75 86 ILE A C 1
ATOM 693 O O . ILE A 1 86 ? -15.547 12.871 -8.760 1.00 76.75 86 ILE A O 1
ATOM 697 N N . TRP A 1 87 ? -14.694 11.142 -9.893 1.00 79.19 87 TRP A N 1
ATOM 698 C CA . TRP A 1 87 ? -15.767 10.193 -9.614 1.00 79.19 87 TRP A CA 1
ATOM 699 C C . TRP A 1 87 ? -15.221 8.785 -9.339 1.00 79.19 87 TRP A C 1
ATOM 701 O O . TRP A 1 8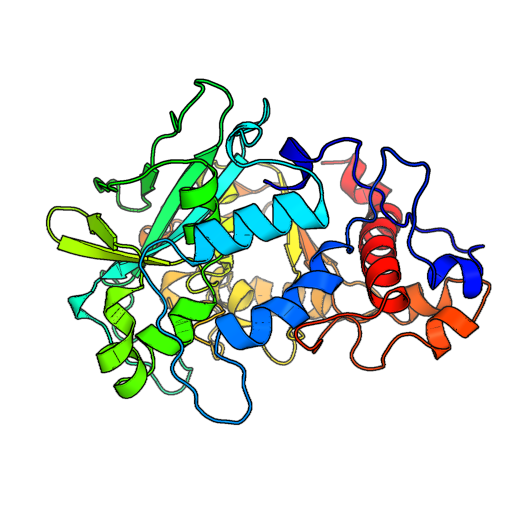7 ? -14.027 8.496 -9.473 1.00 79.19 87 TRP A O 1
ATOM 711 N N . GLY A 1 88 ? -16.121 7.908 -8.893 1.00 75.25 88 GLY A N 1
ATOM 712 C CA . GLY A 1 88 ? -15.806 6.548 -8.462 1.00 75.25 88 GLY A CA 1
ATOM 713 C C . GLY A 1 88 ? -15.482 5.561 -9.584 1.00 75.25 88 GLY A C 1
ATOM 714 O O . GLY A 1 88 ? -15.069 4.463 -9.268 1.00 75.25 88 GLY A O 1
ATOM 715 N N . GLY A 1 89 ? -15.600 5.899 -10.867 1.00 75.62 89 GLY A N 1
ATOM 716 C CA . GLY A 1 89 ? -15.437 4.900 -11.931 1.00 75.62 89 GLY A CA 1
ATOM 717 C C . GLY A 1 89 ? -16.628 3.943 -12.050 1.00 75.62 89 GLY A C 1
ATOM 718 O O . GLY A 1 89 ? -17.463 3.848 -11.151 1.00 75.62 89 GLY A O 1
ATOM 719 N N . ASP A 1 90 ? -16.713 3.248 -13.185 1.00 75.56 90 ASP A N 1
ATOM 720 C CA . ASP A 1 90 ? -17.739 2.220 -13.426 1.00 75.56 90 ASP A CA 1
ATOM 721 C C . ASP A 1 90 ? -17.410 0.879 -12.757 1.00 75.56 90 ASP A C 1
ATOM 723 O O . ASP A 1 90 ? -18.294 0.041 -12.581 1.00 75.56 90 ASP A O 1
ATOM 727 N N . GLU A 1 91 ? -16.150 0.696 -12.369 1.00 75.75 91 GLU A N 1
ATOM 728 C CA . GLU A 1 91 ? -15.679 -0.459 -11.614 1.00 75.75 91 GLU A CA 1
ATOM 729 C C . GLU A 1 91 ? -15.805 -0.195 -10.116 1.00 75.75 91 GLU A C 1
ATOM 731 O O . GLU A 1 91 ? -15.461 0.885 -9.633 1.00 75.75 91 GLU A O 1
ATOM 736 N N . GLU A 1 92 ? -16.254 -1.199 -9.370 1.00 78.44 92 GLU A N 1
ATOM 737 C CA . GLU A 1 92 ? -16.303 -1.127 -7.914 1.00 78.44 92 GLU A CA 1
ATOM 738 C C . GLU A 1 92 ? -14.880 -1.208 -7.342 1.00 78.44 92 GLU A C 1
ATOM 740 O O . GLU A 1 92 ? -14.191 -2.221 -7.478 1.00 78.44 92 GLU A O 1
ATOM 745 N N . TRP A 1 93 ? -14.442 -0.160 -6.648 1.00 79.81 93 TRP A N 1
ATOM 746 C CA . TRP A 1 93 ? -13.221 -0.187 -5.839 1.00 79.81 93 TRP A CA 1
ATOM 747 C C . TRP A 1 93 ? -13.491 0.395 -4.460 1.00 79.81 93 TRP A C 1
ATOM 749 O O . TRP A 1 93 ? -14.544 0.963 -4.205 1.00 79.81 93 TRP A O 1
ATOM 759 N N . HIS A 1 94 ? -12.563 0.200 -3.531 1.00 82.81 94 HIS A N 1
ATOM 760 C CA . HIS A 1 94 ? -12.744 0.603 -2.141 1.00 82.81 94 HIS A CA 1
ATOM 761 C C . HIS A 1 94 ? -11.598 1.512 -1.729 1.00 82.81 94 HIS A C 1
ATOM 763 O O . HIS A 1 94 ? -10.444 1.271 -2.084 1.00 82.81 94 HIS A O 1
ATOM 769 N N . ALA A 1 95 ? -11.934 2.567 -0.997 1.00 84.56 95 ALA A N 1
ATOM 770 C CA . ALA A 1 95 ? -10.966 3.349 -0.251 1.00 84.56 95 ALA A CA 1
ATOM 771 C C . ALA A 1 95 ? -11.019 2.884 1.200 1.00 84.56 95 ALA A C 1
ATOM 773 O O . ALA A 1 95 ? -12.070 2.947 1.842 1.00 84.56 95 ALA A O 1
ATOM 774 N N . ASN A 1 96 ? -9.890 2.403 1.697 1.00 85.94 96 ASN A N 1
ATOM 775 C CA . ASN A 1 96 ? -9.794 1.880 3.047 1.00 85.94 96 ASN A CA 1
ATOM 776 C C . ASN A 1 96 ? -9.146 2.910 3.952 1.00 85.94 96 ASN A C 1
ATOM 778 O O . ASN A 1 96 ? -8.399 3.762 3.484 1.00 85.94 96 ASN A O 1
ATOM 782 N N . PHE A 1 97 ? -9.477 2.872 5.234 1.00 86.38 97 PHE A N 1
ATOM 783 C CA . PHE A 1 97 ? -8.851 3.724 6.229 1.00 86.38 97 PHE A CA 1
ATOM 784 C C . PHE A 1 97 ? -9.122 3.193 7.630 1.00 86.38 97 PHE A C 1
ATOM 786 O O . PHE A 1 97 ? -10.061 2.432 7.875 1.00 86.38 97 PHE A O 1
ATOM 793 N N . SER A 1 98 ? -8.299 3.622 8.575 1.00 88.75 98 SER A N 1
ATOM 794 C CA . SER A 1 98 ? -8.489 3.305 9.981 1.00 88.75 98 SER A CA 1
ATOM 795 C C . SER A 1 98 ? -9.336 4.373 10.669 1.00 88.75 98 SER A C 1
ATOM 797 O O . SER A 1 98 ? -9.430 5.537 10.262 1.00 88.75 98 SER A O 1
ATOM 799 N N . LEU A 1 99 ? -9.994 3.955 11.741 1.00 90.56 99 LEU A N 1
ATOM 800 C CA . LEU A 1 99 ? -10.670 4.833 12.680 1.00 90.56 99 LEU A CA 1
ATOM 801 C C . LEU A 1 99 ? -9.966 4.732 14.021 1.00 90.56 99 LEU A C 1
ATOM 803 O O . LEU A 1 99 ? -9.879 3.646 14.592 1.00 90.56 99 LEU A O 1
ATOM 807 N N . LEU A 1 100 ? -9.529 5.862 14.565 1.00 92.12 100 LEU A N 1
ATOM 808 C CA . LEU A 1 100 ? -8.856 5.905 15.858 1.00 92.12 100 LEU A CA 1
ATOM 809 C C . LEU A 1 100 ? -9.699 6.657 16.886 1.00 92.12 100 LEU A C 1
ATOM 811 O O . LEU A 1 100 ? -10.018 7.834 16.716 1.00 92.12 100 LEU A O 1
ATOM 815 N N . ASN A 1 101 ? -10.034 6.003 17.996 1.00 93.44 101 ASN A N 1
ATOM 816 C CA . ASN A 1 101 ? -10.742 6.639 19.098 1.00 93.44 101 ASN A CA 1
ATOM 817 C C . ASN A 1 101 ? -9.916 7.807 19.657 1.00 93.44 101 ASN A C 1
ATOM 819 O O . ASN A 1 101 ? -8.819 7.633 20.195 1.00 93.44 101 ASN A O 1
ATOM 823 N N . LYS A 1 102 ? -10.490 9.012 19.599 1.00 93.56 102 LYS A N 1
ATOM 824 C CA . LYS A 1 102 ? -9.831 10.254 20.017 1.00 93.56 102 LYS A CA 1
ATOM 825 C C . LYS A 1 102 ? -9.362 10.240 21.474 1.00 93.56 102 LYS A C 1
ATOM 827 O O . LYS A 1 102 ? -8.389 10.920 21.811 1.00 93.56 102 LYS A O 1
ATOM 832 N N . GLY A 1 103 ? -10.037 9.481 22.339 1.00 92.00 103 GLY A N 1
ATOM 833 C CA . GLY A 1 103 ? -9.677 9.312 23.748 1.00 92.00 103 GLY A CA 1
ATOM 834 C C . GLY A 1 103 ? -8.370 8.548 23.981 1.00 92.00 103 GLY A C 1
ATOM 835 O O . GLY A 1 103 ? -7.846 8.582 25.094 1.00 92.00 103 GLY A O 1
ATOM 836 N N . GLN A 1 104 ? -7.836 7.889 22.950 1.00 92.25 104 GLN A N 1
ATOM 837 C CA . GLN A 1 104 ? -6.608 7.093 23.018 1.00 92.25 104 GLN A CA 1
ATOM 838 C C . GLN A 1 104 ? -5.377 7.855 22.524 1.00 92.25 104 GLN A C 1
ATOM 840 O O . GLN A 1 104 ? -4.264 7.366 22.680 1.00 92.25 104 GLN A O 1
ATOM 845 N N . CYS A 1 105 ? -5.562 9.063 21.981 1.00 92.44 105 CYS A N 1
ATOM 846 C CA . CYS A 1 105 ? -4.477 9.921 21.522 1.00 92.44 105 CYS A CA 1
ATOM 847 C C . CYS A 1 105 ? -3.976 10.879 22.632 1.00 92.44 105 CYS A C 1
ATOM 849 O O . CYS A 1 105 ? -4.792 11.454 23.366 1.00 92.44 105 CYS A O 1
ATOM 851 N N . PRO A 1 106 ? -2.660 11.145 22.730 1.00 93.06 106 PRO A N 1
ATOM 852 C CA . PRO A 1 106 ? -1.611 10.566 21.899 1.00 93.06 106 PRO A CA 1
ATOM 853 C C . PRO A 1 106 ? -1.454 9.066 22.176 1.00 93.06 106 PRO A C 1
ATOM 855 O O . PRO A 1 106 ? -1.569 8.637 23.331 1.00 93.06 106 PRO A O 1
ATOM 858 N N . ILE A 1 107 ? -1.260 8.289 21.112 1.00 91.06 107 ILE A N 1
ATOM 859 C CA . ILE A 1 107 ? -1.219 6.835 21.180 1.00 91.06 107 ILE A CA 1
ATOM 860 C C . ILE A 1 107 ? -0.040 6.383 22.033 1.00 91.06 107 ILE A C 1
ATOM 862 O O . ILE A 1 107 ? 0.982 7.059 22.163 1.00 91.06 107 ILE A O 1
ATOM 866 N N . LYS A 1 108 ? -0.210 5.229 22.670 1.00 91.94 108 LYS A N 1
ATOM 867 C CA . LYS A 1 108 ? 0.833 4.606 23.477 1.00 91.94 108 LYS A CA 1
ATOM 868 C C . LYS A 1 108 ? 1.182 3.284 22.846 1.00 91.94 108 LYS A C 1
ATOM 870 O O . LYS A 1 108 ? 0.309 2.428 22.747 1.00 91.94 108 LYS A O 1
ATOM 875 N N . VAL A 1 109 ? 2.451 3.114 22.524 1.00 92.06 109 VAL A N 1
ATOM 876 C CA . VAL A 1 109 ? 2.967 1.873 21.962 1.00 92.06 109 VAL A CA 1
ATOM 877 C C . VAL A 1 109 ? 3.746 1.060 22.998 1.00 92.06 109 VAL A C 1
ATOM 879 O O . VAL A 1 109 ? 4.052 1.557 24.096 1.00 92.06 109 VAL A O 1
ATOM 882 N N . ASP A 1 110 ? 3.961 -0.220 22.724 1.00 92.38 110 ASP A N 1
ATOM 883 C CA . ASP A 1 110 ? 4.886 -1.088 23.454 1.00 92.38 110 ASP A CA 1
ATOM 884 C C . ASP A 1 110 ? 6.305 -1.060 22.859 1.00 92.38 110 ASP A C 1
ATOM 886 O O . ASP A 1 110 ? 6.662 -0.110 22.165 1.00 92.38 110 ASP A O 1
ATOM 890 N N . ASP A 1 111 ? 7.135 -2.037 23.232 1.00 91.75 111 ASP A N 1
ATOM 891 C CA . ASP A 1 111 ? 8.541 -2.103 22.819 1.00 91.75 111 ASP A CA 1
ATOM 892 C C . ASP A 1 111 ? 8.699 -2.544 21.348 1.00 91.75 111 ASP A C 1
ATOM 894 O O . ASP A 1 111 ? 9.755 -2.312 20.768 1.00 91.75 111 ASP A O 1
ATOM 898 N N . GLU A 1 112 ? 7.647 -3.104 20.740 1.00 90.25 112 GLU A N 1
ATOM 899 C CA . GLU A 1 112 ? 7.568 -3.461 19.316 1.00 90.25 112 GLU A CA 1
ATOM 900 C C . GLU A 1 112 ? 6.801 -2.400 18.509 1.00 90.25 112 GLU A C 1
ATOM 902 O O . GLU A 1 112 ? 6.375 -2.646 17.384 1.00 90.25 112 GLU A O 1
ATOM 907 N N . ASN A 1 113 ? 6.605 -1.211 19.090 1.00 90.94 113 ASN A N 1
ATOM 908 C CA . ASN A 1 113 ? 5.815 -0.113 18.534 1.00 90.94 113 ASN A CA 1
ATOM 909 C C . ASN A 1 113 ? 4.341 -0.465 18.243 1.00 90.94 113 ASN A C 1
ATOM 911 O O . ASN A 1 113 ? 3.661 0.274 17.534 1.00 90.94 113 ASN A O 1
ATOM 915 N N . VAL A 1 114 ? 3.796 -1.529 18.836 1.00 91.56 114 VAL A N 1
ATOM 916 C CA . VAL A 1 114 ? 2.384 -1.901 18.671 1.00 91.56 114 VAL A CA 1
ATOM 917 C C . VAL A 1 114 ? 1.506 -1.073 19.607 1.00 91.56 114 VAL A C 1
ATOM 919 O O . VAL A 1 114 ? 1.854 -0.824 20.768 1.00 91.56 114 VAL A O 1
ATOM 922 N N . MET A 1 115 ? 0.334 -0.633 19.133 1.00 91.81 115 MET A N 1
ATOM 923 C CA . MET A 1 115 ? -0.580 0.179 19.933 1.00 91.81 115 MET A CA 1
ATOM 924 C C . MET A 1 115 ? -1.142 -0.612 21.123 1.00 91.81 115 MET A C 1
ATOM 926 O O . MET A 1 115 ? -1.867 -1.600 21.000 1.00 91.81 115 MET A O 1
ATOM 930 N N . LYS A 1 116 ? -0.914 -0.091 22.331 1.00 90.12 116 LYS A N 1
ATOM 931 C CA . LYS A 1 116 ? -1.506 -0.634 23.556 1.00 90.12 116 LYS A CA 1
ATOM 932 C C . LYS A 1 116 ? -3.019 -0.456 23.520 1.00 90.12 116 LYS A C 1
ATOM 934 O O . LYS A 1 116 ? -3.505 0.673 23.504 1.00 90.12 116 LYS A O 1
ATOM 939 N N . LYS A 1 117 ? -3.750 -1.569 23.652 1.00 87.69 117 LYS A N 1
ATOM 940 C CA . LYS A 1 117 ? -5.223 -1.620 23.578 1.00 87.69 117 LYS A CA 1
ATOM 941 C C . LYS A 1 117 ? -5.759 -1.176 22.214 1.00 87.69 117 LYS A C 1
ATOM 943 O O . LYS A 1 117 ? -6.750 -0.448 22.164 1.00 87.69 117 LYS A O 1
ATOM 948 N N . ALA A 1 118 ? -5.100 -1.592 21.132 1.00 90.19 118 ALA A N 1
ATOM 949 C CA . ALA A 1 118 ? -5.623 -1.427 19.779 1.00 90.19 118 ALA A CA 1
ATOM 950 C C . ALA A 1 118 ? -7.059 -1.974 19.661 1.00 90.19 118 ALA A C 1
ATOM 952 O O . ALA A 1 118 ? -7.926 -1.310 19.095 1.00 90.19 118 ALA A O 1
ATOM 953 N N . GLU A 1 119 ? -7.342 -3.108 20.311 1.00 87.81 119 GLU A N 1
ATOM 954 C CA . GLU A 1 119 ? -8.687 -3.678 20.423 1.00 87.81 119 GLU A CA 1
ATOM 955 C C . GLU A 1 119 ? -9.670 -2.667 21.048 1.00 87.81 119 GLU A C 1
ATOM 957 O O . GLU A 1 119 ? -9.495 -2.204 22.179 1.00 87.81 119 GLU A O 1
ATOM 962 N N . GLY A 1 120 ? -10.705 -2.296 20.288 1.00 85.50 120 GLY A N 1
ATOM 963 C CA . GLY A 1 120 ? -11.726 -1.322 20.697 1.00 85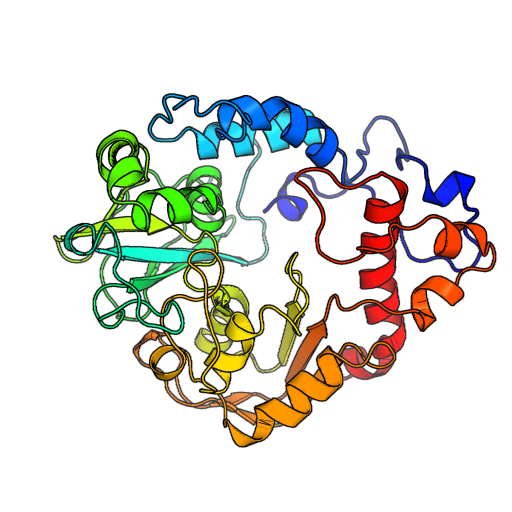.50 120 GLY A CA 1
ATOM 964 C C . GLY A 1 120 ? -11.290 0.148 20.636 1.00 85.50 120 GLY A C 1
ATOM 965 O O . GLY A 1 120 ? -12.055 1.032 21.032 1.00 85.50 120 GLY A O 1
ATOM 966 N N . SER A 1 121 ? -10.080 0.424 20.153 1.00 90.31 121 SER A N 1
ATOM 967 C CA . SER A 1 121 ? -9.538 1.778 19.992 1.00 90.31 121 SER A CA 1
ATOM 968 C C . SER A 1 121 ? -9.228 2.119 18.545 1.00 90.31 121 SER A C 1
ATOM 970 O O . SER A 1 121 ? -9.396 3.271 18.150 1.00 90.31 121 SER A O 1
ATOM 972 N N . LEU A 1 122 ? -8.759 1.131 17.794 1.00 90.62 122 LEU A N 1
ATOM 973 C CA . LEU A 1 122 ? -8.503 1.185 16.369 1.00 90.62 122 LEU A CA 1
ATOM 974 C C . LEU A 1 122 ? -9.576 0.337 15.683 1.00 90.62 122 LEU A C 1
ATOM 976 O O . LEU A 1 122 ? -9.941 -0.716 16.200 1.00 90.62 122 LEU A O 1
ATOM 980 N N . PHE A 1 123 ? -10.099 0.787 14.550 1.00 88.62 123 PHE A N 1
ATOM 981 C CA . PHE A 1 123 ? -11.096 0.045 13.782 1.00 88.62 123 PHE A CA 1
ATOM 982 C C . PHE A 1 123 ? -10.797 0.153 12.298 1.00 88.62 123 PHE A C 1
ATOM 984 O O . PHE A 1 123 ? -10.263 1.163 11.843 1.00 88.62 123 PHE A O 1
ATOM 991 N N . TYR A 1 124 ? -11.205 -0.866 11.556 1.00 87.81 124 TYR A N 1
ATOM 992 C CA . TYR A 1 124 ? -11.143 -0.874 10.107 1.00 87.81 124 TYR A CA 1
ATOM 993 C C . TYR A 1 124 ? -12.425 -0.289 9.508 1.00 87.81 124 TYR A C 1
ATOM 995 O O . TYR A 1 124 ? -13.536 -0.667 9.901 1.00 87.81 124 TYR A O 1
ATOM 1003 N N . ALA A 1 125 ? -12.265 0.601 8.532 1.00 87.00 125 ALA A N 1
ATOM 1004 C CA . ALA A 1 125 ? -13.345 1.105 7.707 1.00 87.00 125 ALA A CA 1
ATOM 1005 C C . ALA A 1 125 ? -12.966 1.039 6.224 1.00 87.00 125 ALA A C 1
ATOM 1007 O O . ALA A 1 125 ? -11.819 1.265 5.840 1.00 87.00 125 ALA A O 1
ATOM 1008 N N . SER A 1 126 ? -13.957 0.781 5.381 1.00 87.06 126 SER A N 1
ATOM 1009 C CA . SER A 1 126 ? -13.845 0.984 3.943 1.00 87.06 126 SER A CA 1
ATOM 1010 C C . SER A 1 126 ? -15.029 1.785 3.425 1.00 87.06 126 SER A C 1
ATOM 1012 O O . SER A 1 126 ? -16.085 1.882 4.058 1.00 87.06 126 SER A O 1
ATOM 1014 N N . TYR A 1 127 ? -14.838 2.410 2.276 1.00 85.50 127 TYR A N 1
ATOM 1015 C CA . TYR A 1 127 ? -15.876 3.129 1.562 1.00 85.50 127 TYR A CA 1
ATOM 1016 C C . TYR A 1 127 ? -15.905 2.636 0.121 1.00 85.50 127 TYR A C 1
ATOM 1018 O O . TYR A 1 127 ? -14.889 2.690 -0.579 1.00 85.50 127 TYR A O 1
ATOM 1026 N N . GLU A 1 128 ? -17.070 2.152 -0.305 1.00 84.75 128 GLU A N 1
ATOM 1027 C CA . GLU A 1 128 ? -17.281 1.701 -1.676 1.00 84.75 128 GLU A CA 1
ATOM 1028 C C . GLU A 1 128 ? -17.308 2.906 -2.623 1.00 84.75 128 GLU A C 1
ATOM 1030 O O . GLU A 1 128 ? -18.143 3.808 -2.522 1.00 84.75 128 GLU A O 1
ATOM 1035 N N . MET A 1 129 ? -16.386 2.904 -3.574 1.00 80.75 129 MET A N 1
ATOM 1036 C CA . MET A 1 129 ? -16.288 3.877 -4.645 1.00 80.75 129 MET A CA 1
ATOM 1037 C C . MET A 1 129 ? -17.042 3.324 -5.857 1.00 80.75 129 MET A C 1
ATOM 1039 O O . MET A 1 129 ? -16.570 2.394 -6.508 1.00 80.75 129 MET A O 1
ATOM 1043 N N . SER A 1 130 ? -18.209 3.891 -6.170 1.00 72.19 130 SER A N 1
ATOM 1044 C CA . SER A 1 130 ? -18.989 3.509 -7.356 1.00 72.19 130 SER A CA 1
ATOM 1045 C C . SER A 1 130 ? -19.661 4.713 -8.035 1.00 72.19 130 SER A C 1
ATOM 1047 O O . SER A 1 130 ? -19.972 5.729 -7.405 1.00 72.19 130 SER A O 1
ATOM 1049 N N . SER A 1 131 ? -19.867 4.630 -9.357 1.00 57.62 131 SER A N 1
ATOM 1050 C CA . SER A 1 131 ? -20.391 5.706 -10.224 1.00 57.62 131 SER A CA 1
ATOM 1051 C C . SER A 1 131 ? -21.873 6.058 -10.039 1.00 57.62 131 SER A C 1
ATOM 1053 O O . SER A 1 131 ? -22.395 6.935 -10.730 1.00 57.62 131 SER A O 1
ATOM 1055 N N . GLY A 1 132 ? -22.565 5.423 -9.089 1.00 48.94 132 GLY A N 1
ATOM 1056 C CA . GLY A 1 132 ? -24.022 5.481 -8.926 1.00 48.94 132 GLY A CA 1
ATOM 1057 C C . GLY A 1 132 ? -24.636 6.842 -8.566 1.00 48.94 132 GLY A C 1
ATOM 1058 O O . GLY A 1 132 ? -25.862 6.960 -8.532 1.00 48.94 132 GLY A O 1
ATOM 1059 N N . GLY A 1 133 ? -23.850 7.894 -8.340 1.00 40.88 133 GLY A N 1
ATOM 1060 C CA . GLY A 1 133 ? -24.395 9.236 -8.154 1.00 40.88 133 GLY A CA 1
ATOM 1061 C C . GLY A 1 133 ? -23.319 10.306 -8.112 1.00 40.88 133 GLY A C 1
ATOM 1062 O O . GLY A 1 133 ? -22.415 10.245 -7.285 1.00 40.88 133 GLY A O 1
ATOM 1063 N N . GLY A 1 134 ? -23.442 11.317 -8.978 1.00 41.09 134 GLY A N 1
ATOM 1064 C CA . GLY A 1 134 ? -22.689 12.562 -8.847 1.00 41.09 134 GLY A CA 1
ATOM 1065 C C . GLY A 1 134 ? -22.877 13.120 -7.435 1.00 41.09 134 GLY A C 1
ATOM 1066 O O . GLY A 1 134 ? -23.958 13.599 -7.097 1.00 41.09 134 GLY A O 1
ATOM 1067 N N . GLY A 1 135 ? -21.833 12.988 -6.616 1.00 46.22 135 GLY A N 1
ATOM 1068 C CA . GLY A 1 135 ? -21.837 13.292 -5.186 1.00 46.22 135 GLY A CA 1
ATOM 1069 C C . GLY A 1 135 ? -21.940 12.054 -4.285 1.00 46.22 135 GLY A C 1
ATOM 1070 O O . GLY A 1 135 ? -23.019 11.755 -3.786 1.00 46.22 135 GLY A O 1
ATOM 1071 N N . GLY A 1 136 ? -20.809 11.388 -4.019 1.00 50.59 136 GLY A N 1
ATOM 1072 C CA . GLY A 1 136 ? -20.555 10.674 -2.752 1.00 50.59 136 GLY A CA 1
ATOM 1073 C C . GLY A 1 136 ? -21.607 9.661 -2.280 1.00 50.59 136 GLY A C 1
ATOM 1074 O O . GLY A 1 136 ? -21.919 9.620 -1.090 1.00 50.59 136 GLY A O 1
ATOM 1075 N N . GLY A 1 137 ? -22.184 8.877 -3.194 1.00 50.50 137 GLY A N 1
ATOM 1076 C CA . GLY A 1 137 ? -23.269 7.936 -2.892 1.00 50.50 137 GLY A CA 1
ATOM 1077 C C . GLY A 1 137 ? -22.859 6.601 -2.257 1.00 50.50 137 GLY A C 1
ATOM 1078 O O . GLY A 1 137 ? -23.744 5.789 -2.013 1.00 50.50 137 GLY A O 1
ATOM 1079 N N . GLY A 1 138 ? -21.568 6.361 -2.015 1.00 62.44 138 GLY A N 1
ATOM 1080 C CA . GLY A 1 138 ? -21.084 5.142 -1.364 1.00 62.44 138 GLY A CA 1
ATOM 1081 C C . GLY A 1 138 ? -21.451 5.073 0.120 1.00 62.44 138 GLY A C 1
ATOM 1082 O O . GLY A 1 138 ? -21.610 6.100 0.798 1.00 62.44 138 GLY A O 1
ATOM 1083 N N . ASP A 1 139 ? -21.569 3.849 0.628 1.00 71.50 139 ASP A N 1
ATOM 1084 C CA . ASP A 1 139 ? -21.779 3.565 2.044 1.00 71.50 139 ASP A CA 1
ATOM 1085 C C . ASP A 1 139 ? -20.447 3.222 2.731 1.00 71.50 139 ASP A C 1
ATOM 1087 O O . ASP A 1 139 ? -19.530 2.655 2.137 1.00 71.50 139 ASP A O 1
ATOM 1091 N N . PHE A 1 140 ? -20.333 3.597 4.008 1.00 79.94 140 PHE A N 1
ATOM 1092 C CA . PHE A 1 140 ? -19.213 3.162 4.839 1.00 79.94 140 PHE A CA 1
ATOM 1093 C C . PHE A 1 140 ? -19.465 1.736 5.321 1.00 79.94 140 PHE A C 1
ATOM 1095 O O . PHE A 1 140 ? -20.502 1.461 5.932 1.00 79.94 140 PHE A O 1
ATOM 1102 N N . HIS A 1 141 ? -18.485 0.866 5.122 1.00 79.31 141 HIS A N 1
ATOM 1103 C CA . HIS A 1 141 ? -18.454 -0.482 5.667 1.00 79.31 141 HIS A CA 1
ATOM 1104 C C . HIS A 1 141 ? -17.497 -0.520 6.858 1.00 79.31 141 HIS A C 1
ATOM 1106 O O . HIS A 1 141 ? -16.379 -0.012 6.796 1.00 79.31 141 HIS A O 1
ATOM 1112 N N . LEU A 1 142 ? -17.951 -1.108 7.963 1.00 80.12 142 LEU A N 1
ATOM 1113 C CA . LEU A 1 142 ? -17.178 -1.253 9.195 1.00 80.12 142 LEU A CA 1
ATOM 1114 C C . LEU A 1 142 ? -17.050 -2.729 9.541 1.00 80.12 142 LEU A C 1
ATOM 1116 O O . LEU A 1 142 ? -18.039 -3.459 9.454 1.00 80.12 142 LEU A O 1
ATOM 1120 N N . SER A 1 143 ? -15.874 -3.147 10.010 1.00 73.44 143 SER A N 1
ATOM 1121 C CA . SER A 1 143 ? -15.636 -4.544 10.398 1.00 73.44 143 SER A CA 1
ATOM 1122 C C . SER A 1 143 ? -16.545 -5.025 11.535 1.00 73.44 143 SER A C 1
ATOM 1124 O O . SER A 1 143 ? -16.918 -6.193 11.583 1.00 73.44 143 SER A O 1
ATOM 1126 N N . ASN A 1 144 ? -16.972 -4.119 12.419 1.00 69.56 144 ASN A N 1
ATOM 1127 C CA . ASN A 1 144 ? -17.780 -4.426 13.601 1.00 69.56 144 ASN A CA 1
ATOM 1128 C C . ASN A 1 144 ? -19.296 -4.184 13.435 1.00 69.56 144 ASN A C 1
ATOM 1130 O O . ASN A 1 144 ? -20.016 -4.181 14.432 1.00 69.56 144 ASN A O 1
ATOM 1134 N N . ASN A 1 145 ? -19.802 -3.962 12.214 1.00 66.06 145 ASN A N 1
ATOM 1135 C CA . ASN A 1 145 ? -21.205 -3.586 11.948 1.00 66.06 145 ASN A CA 1
ATOM 1136 C C . ASN A 1 145 ? -21.682 -2.292 12.651 1.00 66.06 145 ASN A C 1
ATOM 1138 O O . ASN A 1 145 ? -22.888 -2.094 12.834 1.00 66.06 145 ASN A O 1
ATOM 1142 N N . GLY A 1 146 ? -20.763 -1.408 13.053 1.00 77.81 146 GLY A N 1
ATOM 1143 C CA . GLY A 1 146 ? -21.103 -0.118 13.651 1.00 77.81 146 GLY A CA 1
ATOM 1144 C C . GLY A 1 146 ? -21.781 0.844 12.666 1.00 77.81 146 GLY A C 1
ATOM 1145 O O . GLY A 1 146 ? -22.002 0.546 11.493 1.00 77.81 146 GLY A O 1
ATOM 1146 N N . THR A 1 147 ? -22.101 2.054 13.126 1.00 82.75 147 THR A N 1
ATOM 1147 C CA . THR A 1 147 ? -22.545 3.153 12.249 1.00 82.75 147 THR A CA 1
ATOM 1148 C C . THR A 1 147 ? -21.552 4.305 12.322 1.00 82.75 147 THR A C 1
ATOM 1150 O O . THR A 1 147 ? -21.393 4.911 13.385 1.00 82.75 147 THR A O 1
ATOM 1153 N N . LEU A 1 148 ? -20.922 4.621 11.186 1.00 87.31 148 LEU A N 1
ATOM 1154 C CA . LEU A 1 148 ? -20.040 5.776 11.027 1.00 87.31 148 LEU A CA 1
ATOM 1155 C C . LEU A 1 148 ? -20.801 6.953 10.406 1.00 87.31 148 LEU A C 1
ATOM 1157 O O . LEU A 1 148 ? -21.350 6.862 9.308 1.00 87.31 148 LEU A O 1
ATOM 1161 N N . SER A 1 149 ? -20.789 8.089 11.098 1.00 85.12 149 SER A N 1
ATOM 1162 C CA . SER A 1 149 ? -21.261 9.368 10.569 1.00 85.12 149 SER A CA 1
ATOM 1163 C C . SER A 1 149 ? -20.075 10.287 10.296 1.00 85.12 149 SER A C 1
ATOM 1165 O O . SER A 1 149 ? -19.354 10.655 11.224 1.00 85.12 149 SER A O 1
ATOM 1167 N N . VAL A 1 150 ? -19.922 10.713 9.042 1.00 84.38 150 VAL A N 1
ATOM 1168 C CA . VAL A 1 150 ? -18.926 11.703 8.602 1.00 84.38 150 VAL A CA 1
ATOM 1169 C C . VAL A 1 150 ? -19.649 12.888 7.969 1.00 84.38 150 VAL A C 1
ATOM 1171 O O . VAL A 1 150 ? -20.687 12.710 7.328 1.00 84.38 150 VAL A O 1
ATOM 1174 N N . LYS A 1 151 ? -19.140 14.099 8.217 1.00 74.19 151 LYS A N 1
ATOM 1175 C CA . LYS A 1 151 ? -19.748 15.354 7.758 1.00 74.19 151 LYS A CA 1
ATOM 1176 C C . LYS A 1 151 ? -19.660 15.518 6.238 1.00 74.19 151 LYS A C 1
ATOM 1178 O O . LYS A 1 151 ? -20.645 15.921 5.628 1.00 74.19 151 LYS A O 1
ATOM 1183 N N . ASP A 1 152 ? -18.512 15.175 5.667 1.00 70.81 152 ASP A N 1
ATOM 1184 C CA . ASP A 1 152 ? -18.190 15.322 4.253 1.00 70.81 152 ASP A CA 1
ATOM 1185 C C . ASP A 1 152 ? -17.880 13.918 3.681 1.00 70.81 152 ASP A C 1
ATOM 1187 O O . ASP A 1 152 ? -17.267 13.088 4.351 1.00 70.81 152 ASP A O 1
ATOM 1191 N N . LYS A 1 153 ? -18.422 13.596 2.500 1.00 69.94 153 LYS A N 1
ATOM 1192 C CA . LYS A 1 153 ? -18.313 12.266 1.855 1.00 69.94 153 LYS A CA 1
ATOM 1193 C C . LYS A 1 153 ? -17.962 12.381 0.367 1.00 69.94 153 LYS A C 1
ATOM 1195 O O . LYS A 1 153 ? -18.385 11.555 -0.441 1.00 69.94 153 LYS A O 1
ATOM 1200 N N . GLY A 1 154 ? -17.281 13.457 -0.028 1.00 79.06 154 GLY A N 1
ATOM 1201 C CA . GLY A 1 154 ? -16.795 13.584 -1.396 1.00 79.06 154 GLY A CA 1
ATOM 1202 C C . GLY A 1 154 ? -15.788 12.478 -1.707 1.00 79.06 154 GLY A C 1
ATOM 1203 O O . GLY A 1 154 ? -15.113 11.978 -0.810 1.00 79.06 154 GLY A O 1
ATOM 1204 N N . VAL A 1 155 ? -15.656 12.110 -2.984 1.00 80.75 155 VAL A N 1
ATOM 1205 C CA . VAL A 1 155 ? -14.633 11.141 -3.417 1.00 80.75 155 VAL A CA 1
ATOM 1206 C C . VAL A 1 155 ? -13.245 11.585 -2.953 1.00 80.75 155 VAL A C 1
ATOM 1208 O O . VAL A 1 155 ? -12.496 10.785 -2.402 1.00 80.75 155 VAL A O 1
ATOM 1211 N N . LEU A 1 156 ? -12.935 12.872 -3.118 1.00 81.81 156 LEU A N 1
ATOM 1212 C CA . LEU A 1 156 ? -11.679 13.457 -2.664 1.00 81.81 156 LEU A CA 1
ATOM 1213 C C . LEU A 1 156 ? -11.492 13.381 -1.143 1.00 81.81 156 LEU A C 1
ATOM 1215 O O . LEU A 1 156 ? -10.394 13.062 -0.700 1.00 81.81 156 LEU A O 1
ATOM 1219 N N . ASP A 1 157 ? -12.540 13.612 -0.346 1.00 84.69 157 ASP A N 1
ATOM 1220 C CA . ASP A 1 157 ? -12.455 13.506 1.118 1.00 84.69 157 ASP A CA 1
ATOM 1221 C C . ASP A 1 157 ? -12.123 12.078 1.549 1.00 84.69 157 ASP A C 1
ATOM 1223 O O . ASP A 1 157 ? -11.224 11.852 2.351 1.00 84.69 157 ASP A O 1
ATOM 1227 N N . VAL A 1 158 ? -12.812 11.097 0.966 1.00 84.62 158 VAL A N 1
ATOM 1228 C CA . VAL A 1 158 ? -12.576 9.682 1.259 1.00 84.62 158 VAL A CA 1
ATOM 1229 C C . VAL A 1 158 ? -11.162 9.265 0.837 1.00 84.62 158 VAL A C 1
ATOM 1231 O O . VAL A 1 158 ? -10.467 8.581 1.590 1.00 84.62 158 VAL A O 1
ATOM 1234 N N . MET A 1 159 ? -10.695 9.717 -0.331 1.00 83.50 159 MET A N 1
ATOM 1235 C CA . MET A 1 159 ? -9.309 9.506 -0.762 1.00 83.50 159 MET A CA 1
ATOM 1236 C C . MET A 1 159 ? -8.303 10.164 0.188 1.00 83.50 159 MET A C 1
ATOM 1238 O O . MET A 1 159 ? -7.230 9.605 0.422 1.00 83.50 159 MET A O 1
ATOM 1242 N N . SER A 1 160 ? -8.638 11.323 0.761 1.00 85.00 160 SER A N 1
ATOM 1243 C CA . SER A 1 160 ? -7.784 12.005 1.731 1.00 85.00 160 SER A CA 1
ATOM 1244 C C . SER A 1 160 ? -7.704 11.241 3.051 1.00 85.00 160 SER A C 1
ATOM 1246 O O . SER A 1 160 ? -6.607 11.108 3.593 1.00 85.00 160 SER A O 1
ATOM 1248 N N . TYR A 1 161 ? -8.803 10.634 3.515 1.00 86.44 161 TYR A N 1
ATOM 1249 C CA . TYR A 1 161 ? -8.787 9.745 4.683 1.00 86.44 161 TYR A CA 1
ATOM 1250 C C . TYR A 1 161 ? -7.884 8.530 4.441 1.00 86.44 161 TYR A C 1
ATOM 1252 O O . TYR A 1 161 ? -7.061 8.211 5.294 1.00 86.44 161 TYR A O 1
ATOM 1260 N N . SER A 1 162 ? -7.971 7.920 3.253 1.00 85.31 162 SER A N 1
ATOM 1261 C CA . SER A 1 162 ? -7.155 6.764 2.840 1.00 85.31 162 SER A CA 1
ATOM 1262 C C . SER A 1 162 ? -5.659 7.068 2.651 1.00 85.31 162 SER A C 1
ATOM 1264 O O . SER A 1 162 ? -4.830 6.170 2.600 1.00 85.31 162 SER A O 1
ATOM 1266 N N . SER A 1 163 ? -5.260 8.338 2.579 1.00 81.88 163 SER A N 1
ATOM 1267 C CA . SER A 1 163 ? -3.870 8.725 2.284 1.00 81.88 163 SER A CA 1
ATOM 1268 C C . SER A 1 163 ? -3.255 9.654 3.330 1.00 81.88 163 SER A C 1
ATOM 1270 O O . SER A 1 163 ? -2.218 10.271 3.094 1.00 81.88 163 SER A O 1
ATOM 1272 N N . SER A 1 164 ? -3.867 9.776 4.508 1.00 81.69 164 SER A N 1
ATOM 1273 C CA . SER A 1 164 ? -3.463 10.733 5.541 1.00 81.69 164 SER A CA 1
ATOM 1274 C C . SER A 1 164 ? -2.256 10.272 6.385 1.00 81.69 164 SER A C 1
ATOM 1276 O O . SER A 1 164 ? -2.338 10.246 7.617 1.00 81.69 164 SER A O 1
ATOM 1278 N N . PHE A 1 165 ? -1.126 9.921 5.758 1.00 78.25 165 PHE A N 1
ATOM 1279 C CA . PHE A 1 165 ? 0.093 9.437 6.444 1.00 78.25 165 PHE A CA 1
ATOM 1280 C C . PHE A 1 165 ? 0.650 10.430 7.471 1.00 78.25 165 PHE A C 1
ATOM 1282 O O . PHE A 1 165 ? 1.102 10.031 8.533 1.00 78.25 165 PHE A O 1
ATOM 1289 N N . TRP A 1 166 ? 0.505 11.736 7.242 1.00 77.44 166 TRP A N 1
ATOM 1290 C CA . TRP A 1 166 ? 0.924 12.795 8.172 1.00 77.44 166 TRP A CA 1
ATOM 1291 C C . TRP A 1 166 ? 0.223 12.754 9.543 1.00 77.44 166 TRP A C 1
ATOM 1293 O O . TRP A 1 166 ? 0.694 13.361 10.509 1.00 77.44 166 TRP A O 1
ATOM 1303 N N . THR A 1 167 ? -0.929 12.081 9.647 1.00 83.69 167 THR A N 1
ATOM 1304 C CA . THR A 1 167 ? -1.674 11.991 10.911 1.00 83.69 167 THR A CA 1
ATOM 1305 C C . THR A 1 167 ? -0.928 11.168 11.956 1.00 83.69 167 THR A C 1
ATOM 1307 O O . THR A 1 167 ? -1.069 11.464 13.146 1.00 83.69 167 THR A O 1
ATOM 1310 N N . SER A 1 168 ? -0.098 10.212 11.526 1.00 82.31 168 SER A N 1
ATOM 1311 C CA . SER A 1 168 ? 0.688 9.308 12.369 1.00 82.31 168 SER A CA 1
ATOM 1312 C C . SER A 1 168 ? 1.569 10.086 13.361 1.00 82.31 168 SER A C 1
ATOM 1314 O O . SER A 1 168 ? 1.380 10.006 14.579 1.00 82.31 168 SER A O 1
ATOM 1316 N N . GLY A 1 169 ? 2.395 11.005 12.851 1.00 82.44 169 GLY A N 1
ATOM 1317 C CA . GLY A 1 169 ? 3.277 11.856 13.652 1.00 82.44 169 GLY A CA 1
ATOM 1318 C C . GLY A 1 169 ? 2.539 12.821 14.590 1.00 82.44 169 GLY A C 1
ATOM 1319 O O . GLY A 1 169 ? 3.096 13.264 15.601 1.00 82.44 169 GLY A O 1
ATOM 1320 N N . ILE A 1 170 ? 1.268 13.143 14.312 1.00 87.12 170 ILE A N 1
ATOM 1321 C CA . ILE A 1 170 ? 0.435 13.935 15.228 1.00 87.12 170 ILE A CA 1
ATOM 1322 C C . ILE A 1 170 ? -0.125 13.060 16.340 1.00 87.12 170 ILE A C 1
ATOM 1324 O O . ILE A 1 170 ? -0.099 13.482 17.495 1.00 87.12 170 ILE A O 1
ATOM 1328 N N . VAL A 1 171 ? -0.660 11.881 16.018 1.00 88.69 171 VAL A N 1
ATOM 1329 C CA . VAL A 1 171 ? -1.309 11.023 17.016 1.00 88.69 171 VAL A CA 1
ATOM 1330 C C . VAL A 1 171 ? -0.305 10.324 17.923 1.00 88.69 171 VAL A C 1
ATOM 1332 O O . VAL A 1 171 ? -0.670 10.015 19.048 1.00 88.69 171 VAL A O 1
ATOM 1335 N N . GLU A 1 172 ? 0.950 10.140 17.519 1.00 87.62 172 GLU A N 1
ATOM 1336 C CA . GLU A 1 172 ? 2.016 9.601 18.378 1.00 87.62 172 GLU A CA 1
ATOM 1337 C C . GLU A 1 172 ? 2.616 10.625 19.340 1.00 87.62 172 GLU A C 1
ATOM 1339 O O . GLU A 1 172 ? 2.864 10.351 20.518 1.00 87.62 172 GLU A O 1
ATOM 1344 N N . SER A 1 173 ? 2.874 11.835 18.849 1.00 88.50 173 SER A N 1
ATOM 1345 C CA . SER A 1 173 ? 3.607 12.840 19.609 1.00 88.50 173 SER A CA 1
ATOM 1346 C C . SER A 1 173 ? 2.674 13.610 20.530 1.00 88.50 173 SER A C 1
ATOM 1348 O O . SER A 1 173 ? 1.784 14.329 20.090 1.00 88.50 173 SER A O 1
ATOM 1350 N N . SER A 1 174 ? 2.933 13.568 21.840 1.00 90.75 174 SER A N 1
ATOM 1351 C CA . SER A 1 174 ? 2.175 14.375 22.812 1.00 90.75 174 SER A CA 1
ATOM 1352 C C . SER A 1 174 ? 2.211 15.875 22.494 1.00 90.75 174 SER A C 1
ATOM 1354 O O . SER A 1 174 ? 1.216 16.576 22.684 1.00 90.75 174 SER A O 1
ATOM 1356 N N . THR A 1 175 ? 3.352 16.365 22.006 1.00 89.06 175 THR A N 1
ATOM 1357 C CA . THR A 1 175 ? 3.534 17.771 21.637 1.00 89.06 175 THR A CA 1
ATOM 1358 C C . THR A 1 175 ? 2.767 18.094 20.361 1.00 89.06 175 THR A C 1
ATOM 1360 O O . THR A 1 175 ? 1.965 19.026 20.362 1.00 89.06 175 THR A O 1
ATOM 1363 N N . SER A 1 176 ? 2.958 17.311 19.296 1.00 88.75 176 SER A N 1
ATOM 1364 C CA . SER A 1 176 ? 2.271 17.531 18.019 1.00 88.75 176 SER A CA 1
ATOM 1365 C C . SER A 1 176 ? 0.763 17.398 18.199 1.00 88.75 176 SER A C 1
ATOM 1367 O O . SER A 1 176 ? 0.024 18.282 17.781 1.00 88.75 176 SER A O 1
ATOM 1369 N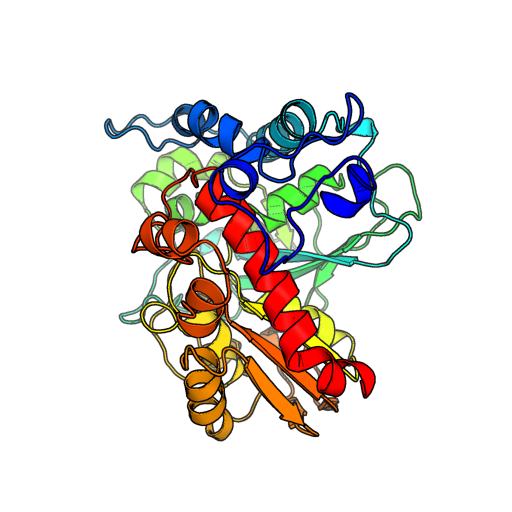 N . TYR A 1 177 ? 0.299 16.385 18.933 1.00 90.31 177 TYR A N 1
ATOM 1370 C CA . TYR A 1 177 ? -1.110 16.204 19.268 1.00 90.31 177 TYR A CA 1
ATOM 1371 C C . TYR A 1 177 ? -1.705 17.421 19.981 1.00 90.31 177 TYR A C 1
ATOM 1373 O O . TYR A 1 177 ? -2.820 17.845 19.675 1.00 90.31 177 TYR A O 1
ATOM 1381 N N . PHE A 1 178 ? -0.979 18.023 20.929 1.00 90.75 178 PHE A N 1
ATOM 1382 C CA . PHE A 1 178 ? -1.461 19.208 21.638 1.00 90.75 178 PHE A CA 1
ATOM 1383 C C . PHE A 1 178 ? -1.739 20.384 20.689 1.00 90.75 178 PHE A C 1
ATOM 1385 O O . PHE A 1 178 ? -2.754 21.062 20.861 1.00 90.75 178 PHE A O 1
ATOM 1392 N N . PHE A 1 179 ? -0.879 20.598 19.690 1.00 86.56 179 PHE A N 1
ATOM 1393 C CA . PHE A 1 179 ? -0.981 21.729 18.764 1.00 86.56 179 PHE A CA 1
ATOM 1394 C C . PHE A 1 179 ? -1.825 21.445 17.515 1.00 86.56 179 PHE A C 1
ATOM 1396 O O . PHE A 1 179 ? -2.507 22.348 17.038 1.00 86.56 179 PHE A O 1
ATOM 1403 N N . LEU A 1 180 ? -1.797 20.215 16.999 1.00 87.75 180 LEU A N 1
ATOM 1404 C CA . LEU A 1 180 ? -2.251 19.885 15.646 1.00 87.75 180 LEU A CA 1
ATOM 1405 C C . LEU A 1 180 ? -3.460 18.949 15.593 1.00 87.75 180 LEU A C 1
ATOM 1407 O O . LEU A 1 180 ? -4.052 18.800 14.537 1.00 87.75 180 LEU A O 1
ATOM 1411 N N . LYS A 1 181 ? -3.931 18.373 16.706 1.00 89.31 181 LYS A N 1
ATOM 1412 C CA . LYS A 1 181 ? -5.107 17.470 16.681 1.00 89.31 181 LYS A CA 1
ATOM 1413 C C . LYS A 1 181 ? -6.393 18.072 16.099 1.00 89.31 181 LYS A C 1
ATOM 1415 O O . LYS A 1 181 ? -7.348 17.346 15.853 1.00 89.31 181 LYS A O 1
ATOM 1420 N N . GLY A 1 182 ? -6.464 19.401 15.991 1.00 87.50 182 GLY A N 1
ATOM 1421 C CA . GLY A 1 182 ? -7.590 20.105 15.382 1.00 87.50 182 GLY A CA 1
ATOM 1422 C C . GLY A 1 182 ? -7.623 20.016 13.855 1.00 87.50 182 GLY A C 1
ATOM 1423 O O . GLY A 1 182 ? -8.653 20.349 13.287 1.00 87.50 182 GLY A O 1
ATOM 1424 N N . SER A 1 183 ? -6.532 19.586 13.215 1.00 84.12 183 SER A N 1
ATOM 1425 C CA . SER A 1 183 ? -6.445 19.423 11.761 1.00 84.12 183 SER A CA 1
ATOM 1426 C C . SER A 1 183 ? -6.783 18.013 11.285 1.00 84.12 183 SER A C 1
ATOM 1428 O O . SER A 1 183 ? -6.949 17.817 10.088 1.00 84.12 183 SER A O 1
ATOM 1430 N N . ILE A 1 184 ? -6.848 17.031 12.193 1.00 87.19 184 ILE A N 1
ATOM 1431 C CA . ILE A 1 184 ? -7.137 15.636 11.846 1.00 87.19 184 ILE A CA 1
ATOM 1432 C C . ILE A 1 184 ? -8.641 15.494 11.565 1.00 87.19 184 ILE A C 1
ATOM 1434 O O . ILE A 1 184 ? -9.434 15.839 12.451 1.00 87.19 184 ILE A O 1
ATOM 1438 N N . PRO A 1 185 ? -9.042 14.952 10.398 1.00 87.56 185 PRO A N 1
ATOM 1439 C CA . PRO A 1 185 ? -10.442 14.687 10.088 1.00 87.56 185 PRO A CA 1
ATOM 1440 C C . PRO A 1 185 ? -11.120 13.824 11.155 1.00 87.56 185 PRO A C 1
ATOM 1442 O O . PRO A 1 185 ? -10.508 12.927 11.742 1.00 87.56 185 PRO A O 1
ATOM 1445 N N . THR A 1 186 ? -12.401 14.089 11.423 1.00 90.94 186 THR A N 1
ATOM 1446 C CA . THR A 1 186 ? -13.157 13.378 12.466 1.00 90.94 186 THR A CA 1
ATOM 1447 C C . THR A 1 186 ? -14.485 12.831 11.966 1.00 90.94 186 THR A C 1
ATOM 1449 O O . THR A 1 186 ? -15.156 13.430 11.127 1.00 90.94 186 THR A O 1
ATOM 1452 N N . GLY A 1 187 ? -14.883 11.703 12.548 1.00 91.38 187 GLY A N 1
ATOM 1453 C CA . GLY A 1 187 ? -16.202 11.103 12.405 1.00 91.38 187 GLY A CA 1
ATOM 1454 C C . GLY A 1 187 ? -16.825 10.798 13.765 1.00 91.38 187 GLY A C 1
ATOM 1455 O O . GLY A 1 187 ? -16.236 11.031 14.825 1.00 91.38 187 GLY A O 1
ATOM 1456 N N . THR A 1 188 ? -18.044 10.271 13.739 1.00 92.31 188 THR A N 1
ATOM 1457 C CA . THR A 1 188 ? -18.721 9.723 14.919 1.00 92.31 188 THR A CA 1
ATOM 1458 C C . THR A 1 188 ? -19.013 8.247 14.697 1.00 92.31 188 THR A C 1
ATOM 1460 O O . THR A 1 188 ? -19.771 7.915 13.787 1.00 92.31 188 THR A O 1
ATOM 1463 N N . LEU A 1 189 ? -18.439 7.386 15.536 1.00 91.38 189 LEU A N 1
ATOM 1464 C CA . LEU A 1 189 ? -18.682 5.946 15.565 1.00 91.38 189 LEU A CA 1
ATOM 1465 C C . LEU A 1 189 ? -19.469 5.623 16.834 1.00 91.38 189 LEU A C 1
ATOM 1467 O O . LEU A 1 189 ? -18.974 5.836 17.936 1.00 91.38 189 LEU A O 1
ATOM 1471 N N . GLU A 1 190 ? -20.717 5.177 16.687 1.00 88.88 190 GLU A N 1
ATOM 1472 C CA . GLU A 1 190 ? -21.577 4.787 17.824 1.00 88.88 190 GLU A CA 1
ATOM 1473 C C . GLU A 1 190 ? -21.737 5.864 18.923 1.00 88.88 190 GLU A C 1
ATOM 1475 O O . GLU A 1 190 ? -21.978 5.573 20.092 1.00 88.88 190 GLU A O 1
ATOM 1480 N N . GLY A 1 191 ? -21.638 7.141 18.544 1.00 88.25 191 GLY A N 1
ATOM 1481 C CA . GLY A 1 191 ? -21.724 8.282 19.463 1.00 88.25 191 GLY A CA 1
ATOM 1482 C C . GLY A 1 191 ? -20.381 8.751 20.034 1.00 88.25 191 GLY A C 1
ATOM 1483 O O . GLY A 1 191 ? -20.337 9.816 20.648 1.00 88.25 191 GLY A O 1
ATOM 1484 N N . GLU A 1 192 ? -19.293 8.026 19.780 1.00 91.25 192 GLU A N 1
ATOM 1485 C CA . GLU A 1 192 ? -17.930 8.412 20.146 1.00 91.25 192 GLU A CA 1
ATOM 1486 C C . GLU A 1 192 ? -17.232 9.143 18.994 1.00 91.25 192 GLU A C 1
ATOM 1488 O O . GLU A 1 192 ? -17.445 8.850 17.817 1.00 91.25 192 GLU A O 1
ATOM 1493 N N . THR A 1 193 ? -16.380 10.118 19.321 1.00 93.44 193 THR A N 1
ATOM 1494 C CA . THR A 1 193 ? -15.583 10.827 18.308 1.00 93.44 193 THR A CA 1
ATOM 1495 C C . THR A 1 193 ? -14.352 10.010 17.932 1.00 93.44 193 THR A C 1
ATOM 1497 O O . THR A 1 193 ? -13.524 9.690 18.789 1.00 93.44 193 THR A O 1
ATOM 1500 N N . VAL A 1 194 ? -14.191 9.756 16.638 1.00 93.81 194 VAL A N 1
ATOM 1501 C CA . VAL A 1 194 ? -13.031 9.066 16.062 1.00 93.81 194 VAL A CA 1
ATOM 1502 C C . VAL A 1 194 ? -12.290 9.989 15.101 1.00 93.81 194 VAL A C 1
ATOM 1504 O O . VAL A 1 194 ? -12.893 10.882 14.504 1.00 93.81 194 VAL A O 1
ATOM 1507 N N . TYR A 1 195 ? -10.986 9.786 14.967 1.00 92.31 195 TYR A N 1
ATOM 1508 C CA . TYR A 1 195 ? -10.205 10.312 13.855 1.00 92.31 195 TYR A CA 1
ATOM 1509 C C . TYR A 1 195 ? -10.346 9.384 12.654 1.00 92.31 195 TYR A C 1
ATOM 1511 O O . TYR A 1 195 ? -10.388 8.169 12.834 1.00 92.31 195 TYR A O 1
ATOM 1519 N N . LEU A 1 196 ? -10.440 9.966 11.461 1.00 88.50 196 LEU A N 1
ATOM 1520 C CA . LEU A 1 196 ? -10.405 9.237 10.195 1.00 88.50 196 LEU A CA 1
ATOM 1521 C C . LEU A 1 196 ? -8.966 9.298 9.699 1.00 88.50 196 LEU A C 1
ATOM 1523 O O . LEU A 1 196 ? -8.475 10.387 9.391 1.00 88.50 196 LEU A O 1
ATOM 1527 N N . ASN A 1 197 ? -8.277 8.165 9.712 1.00 81.38 197 ASN A N 1
ATOM 1528 C CA . ASN A 1 197 ? -6.883 8.094 9.326 1.00 81.38 197 ASN A CA 1
ATOM 1529 C C . ASN A 1 197 ? -6.562 6.738 8.719 1.00 81.38 197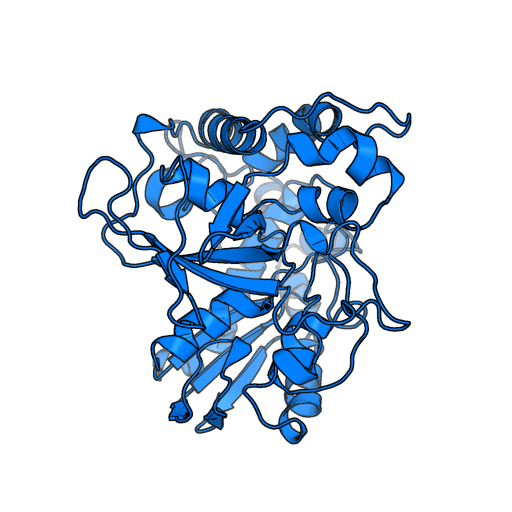 ASN A C 1
ATOM 1531 O O . ASN A 1 197 ? -6.659 5.725 9.383 1.00 81.38 197 ASN A O 1
ATOM 1535 N N . ASP A 1 198 ? -6.140 6.677 7.469 1.00 69.62 198 ASP A N 1
ATOM 1536 C CA . ASP A 1 198 ? -5.419 5.492 7.026 1.00 69.62 198 ASP A CA 1
ATOM 1537 C C . ASP A 1 198 ? -3.966 5.678 7.402 1.00 69.62 198 ASP A C 1
ATOM 1539 O O . ASP A 1 198 ? -3.536 5.202 8.445 1.00 69.62 198 ASP A O 1
ATOM 1543 N N . GLY A 1 199 ? -3.230 6.454 6.610 1.00 58.38 199 GLY A N 1
ATOM 1544 C CA . GLY A 1 199 ? -1.810 6.663 6.827 1.00 58.38 199 GLY A CA 1
ATOM 1545 C C . GLY A 1 199 ? -1.008 5.376 7.009 1.00 58.38 199 GLY A C 1
ATOM 1546 O O . GLY A 1 199 ? 0.070 5.481 7.567 1.00 58.38 199 GLY A O 1
ATOM 1547 N N . GLY A 1 200 ? -1.558 4.219 6.609 1.00 60.75 200 GLY A N 1
ATOM 1548 C CA . GLY A 1 200 ? -1.039 2.878 6.850 1.00 60.75 200 GLY A CA 1
ATOM 1549 C C . GLY A 1 200 ? -1.093 2.402 8.311 1.00 60.75 200 GLY A C 1
ATOM 1550 O O . GLY A 1 200 ? -0.503 1.383 8.650 1.00 60.75 200 GLY A O 1
ATOM 1551 N N . LEU A 1 201 ? -1.877 3.040 9.193 1.00 73.62 201 LEU A N 1
ATOM 1552 C CA . LEU A 1 201 ? -2.133 2.559 10.565 1.00 73.62 201 LEU A CA 1
ATOM 1553 C C . LEU A 1 201 ? -2.667 1.120 10.608 1.00 73.62 201 LEU A C 1
ATOM 1555 O O . LEU A 1 201 ? -2.468 0.443 11.612 1.00 73.62 201 LEU A O 1
ATOM 1559 N N . VAL A 1 202 ? -3.322 0.676 9.532 1.00 72.44 202 VAL A N 1
ATOM 1560 C CA . VAL A 1 202 ? -3.701 -0.716 9.260 1.00 72.44 202 VAL A CA 1
ATOM 1561 C C . VAL A 1 202 ? -3.269 -1.029 7.817 1.00 72.44 202 VAL A C 1
ATOM 1563 O O . VAL A 1 202 ? -4.086 -1.1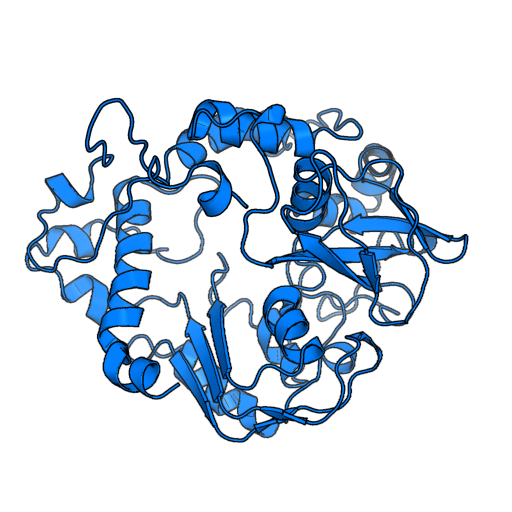31 6.914 1.00 72.44 202 VAL A O 1
ATOM 1566 N N . ASP A 1 203 ? -1.965 -1.154 7.555 1.00 71.69 203 ASP A N 1
ATOM 1567 C CA . ASP A 1 203 ? -1.378 -1.313 6.198 1.00 71.69 203 ASP A CA 1
ATOM 1568 C C . ASP A 1 203 ? -1.725 -2.654 5.494 1.00 71.69 203 ASP A C 1
ATOM 1570 O O . ASP A 1 203 ? -1.230 -3.008 4.426 1.00 71.69 203 ASP A O 1
ATOM 1574 N N . THR A 1 204 ? -2.630 -3.435 6.085 1.00 67.25 204 THR A N 1
ATOM 1575 C CA . THR A 1 204 ? -3.189 -4.674 5.532 1.00 67.25 204 THR A CA 1
ATOM 1576 C C . THR A 1 204 ? -4.459 -4.463 4.704 1.00 67.25 204 THR A C 1
ATOM 1578 O O . THR A 1 204 ? -4.996 -5.418 4.125 1.00 67.25 204 THR A O 1
ATOM 1581 N N . THR A 1 205 ? -4.962 -3.227 4.636 1.00 69.88 205 THR A N 1
ATOM 1582 C CA . THR A 1 205 ? -6.339 -2.928 4.224 1.00 69.88 205 THR A CA 1
ATOM 1583 C C . THR A 1 205 ? -6.737 -3.468 2.846 1.00 69.88 205 THR A C 1
ATOM 1585 O O . THR A 1 205 ? -7.854 -3.967 2.681 1.00 69.88 205 THR A O 1
ATOM 1588 N N . GLY A 1 206 ? -5.841 -3.412 1.855 1.00 81.12 206 GLY A N 1
ATOM 1589 C CA . GLY A 1 206 ? -6.126 -3.858 0.486 1.00 81.12 206 GLY A CA 1
ATOM 1590 C C . GLY A 1 206 ? -6.453 -5.352 0.396 1.00 81.12 206 GLY A C 1
ATOM 1591 O O . GLY A 1 206 ? -7.481 -5.733 -0.165 1.00 81.12 206 GLY A O 1
ATOM 1592 N N . ILE A 1 207 ? -5.621 -6.207 1.003 1.00 90.38 207 ILE A N 1
ATOM 1593 C CA . ILE A 1 207 ? -5.873 -7.657 1.053 1.00 90.38 207 ILE A CA 1
ATOM 1594 C C . ILE A 1 207 ? -7.111 -7.940 1.905 1.00 90.38 207 ILE A C 1
ATOM 1596 O O . ILE A 1 207 ? -7.963 -8.729 1.500 1.00 90.38 207 ILE A O 1
ATOM 1600 N N . VAL A 1 208 ? -7.245 -7.273 3.054 1.00 90.12 208 VAL A N 1
ATOM 1601 C CA . VAL A 1 208 ? -8.372 -7.472 3.976 1.00 90.12 208 VAL A CA 1
ATOM 1602 C C . VAL A 1 208 ? -9.716 -7.200 3.302 1.00 90.12 208 VAL A C 1
ATOM 1604 O O . VAL A 1 208 ? -10.629 -8.009 3.450 1.00 90.12 208 VAL A O 1
ATOM 1607 N N . THR A 1 209 ? -9.831 -6.145 2.490 1.00 88.12 209 THR A N 1
ATOM 1608 C CA . THR A 1 209 ? -11.064 -5.851 1.732 1.00 88.12 209 THR A CA 1
ATOM 1609 C C . THR A 1 209 ? -11.480 -7.023 0.841 1.00 88.12 209 THR A C 1
ATOM 1611 O O . THR A 1 209 ? -12.647 -7.415 0.805 1.00 88.12 209 THR A O 1
ATOM 1614 N N . LEU A 1 210 ? -10.524 -7.601 0.110 1.00 91.50 210 LEU A N 1
ATOM 1615 C CA . LEU A 1 210 ? -10.787 -8.715 -0.803 1.00 91.50 210 LEU A CA 1
ATOM 1616 C C . LEU A 1 210 ? -11.141 -9.997 -0.033 1.00 91.50 210 LEU A C 1
ATOM 1618 O O . LEU A 1 210 ? -12.001 -10.767 -0.463 1.00 91.50 210 LEU A O 1
ATOM 1622 N N . LEU A 1 211 ? -10.539 -10.197 1.144 1.00 94.06 211 LEU A N 1
ATOM 1623 C CA . LEU A 1 211 ? -10.884 -11.300 2.043 1.00 94.06 211 LEU A CA 1
ATOM 1624 C C . LEU A 1 211 ? -12.300 -11.159 2.623 1.00 94.06 211 LEU A C 1
ATOM 1626 O O . LEU A 1 211 ? -13.035 -12.145 2.656 1.00 94.06 211 LEU A O 1
ATOM 1630 N N . GLN A 1 212 ? -12.720 -9.955 3.031 1.00 91.50 212 GLN A N 1
ATOM 1631 C CA . GLN A 1 212 ? -14.091 -9.683 3.500 1.00 91.50 212 GLN A CA 1
ATOM 1632 C C . GLN A 1 212 ? -15.137 -10.044 2.433 1.00 91.50 212 GLN A C 1
ATOM 1634 O O . GLN A 1 212 ? -16.201 -10.583 2.742 1.00 91.50 212 GLN A O 1
ATOM 1639 N N . LYS A 1 213 ? -14.806 -9.801 1.161 1.00 90.56 213 LYS A N 1
ATOM 1640 C CA . LYS A 1 213 ? -15.635 -10.150 -0.003 1.00 90.56 213 LYS A CA 1
ATOM 1641 C C . LYS A 1 213 ? -15.588 -11.628 -0.387 1.00 90.56 213 LYS A C 1
ATOM 1643 O O . LYS A 1 213 ? -16.377 -12.060 -1.226 1.00 90.56 213 LYS A O 1
ATOM 1648 N N . LYS A 1 214 ? -14.714 -12.415 0.248 1.00 95.19 214 LYS A N 1
ATOM 1649 C CA . LYS A 1 214 ? -14.479 -13.834 -0.049 1.00 95.19 214 LYS A CA 1
ATOM 1650 C C . LYS A 1 214 ? -14.084 -14.072 -1.504 1.00 95.19 214 LYS A C 1
ATOM 1652 O O . LYS A 1 214 ? -14.534 -15.043 -2.116 1.00 95.19 214 LYS A O 1
ATOM 1657 N N . GLU A 1 215 ? -13.247 -13.191 -2.048 1.00 95.56 215 GLU A N 1
ATOM 1658 C CA . GLU A 1 215 ? -12.700 -13.372 -3.390 1.00 95.56 215 GLU A CA 1
ATOM 1659 C C . GLU A 1 215 ? -11.941 -14.699 -3.485 1.00 95.56 215 GLU A C 1
ATOM 1661 O O . GLU A 1 215 ? -11.253 -15.111 -2.547 1.00 95.56 215 GLU A O 1
ATOM 1666 N N . ASP A 1 216 ? -12.071 -15.374 -4.627 1.00 96.88 216 ASP A N 1
ATOM 1667 C CA . ASP A 1 216 ? -11.421 -16.663 -4.888 1.00 96.88 216 ASP A CA 1
ATOM 1668 C C . ASP A 1 216 ? -9.919 -16.502 -5.179 1.00 96.88 216 ASP A C 1
ATOM 1670 O O . ASP A 1 216 ? -9.117 -17.376 -4.837 1.00 96.88 216 ASP A O 1
ATOM 1674 N N . ASN A 1 217 ? -9.549 -15.396 -5.826 1.00 96.88 217 ASN A N 1
ATOM 1675 C CA . ASN A 1 217 ? -8.203 -15.107 -6.301 1.00 96.88 217 ASN A CA 1
ATOM 1676 C C . ASN A 1 217 ? -7.819 -13.682 -5.895 1.00 96.88 217 ASN A C 1
ATOM 1678 O O . ASN A 1 217 ? -8.532 -12.737 -6.219 1.00 96.88 217 ASN A O 1
ATOM 1682 N N . ILE A 1 218 ? -6.674 -13.526 -5.234 1.00 95.56 218 ILE A N 1
ATOM 1683 C CA . ILE A 1 218 ? -6.133 -12.225 -4.837 1.00 95.56 218 ILE A CA 1
ATOM 1684 C C . ILE A 1 218 ? -4.741 -12.065 -5.443 1.00 95.56 218 ILE A C 1
ATOM 1686 O O . ILE A 1 218 ? -3.868 -12.911 -5.243 1.00 95.56 218 ILE A O 1
ATOM 1690 N N . ILE A 1 219 ? -4.539 -10.960 -6.160 1.00 94.81 219 ILE A N 1
ATOM 1691 C CA . ILE A 1 219 ? -3.228 -10.496 -6.617 1.00 94.81 219 ILE A CA 1
ATOM 1692 C C . ILE A 1 219 ? -2.958 -9.172 -5.911 1.00 94.81 219 ILE A C 1
ATOM 1694 O O . ILE A 1 219 ? -3.727 -8.225 -6.055 1.00 94.81 219 ILE A O 1
ATOM 1698 N N . ALA A 1 220 ? -1.878 -9.120 -5.142 1.00 92.38 220 ALA A N 1
ATOM 1699 C CA . ALA A 1 220 ? -1.472 -7.953 -4.379 1.00 92.38 220 ALA A CA 1
ATOM 1700 C C . ALA A 1 220 ? -0.055 -7.524 -4.766 1.00 92.38 220 ALA A C 1
ATOM 1702 O O . ALA A 1 220 ? 0.812 -8.360 -5.028 1.00 92.38 220 ALA A O 1
ATOM 1703 N N . PHE A 1 221 ? 0.175 -6.216 -4.755 1.00 90.75 221 PHE A N 1
ATOM 1704 C CA . PHE A 1 221 ? 1.485 -5.607 -4.945 1.00 90.75 221 PHE A CA 1
ATOM 1705 C C . PHE A 1 221 ? 1.876 -4.910 -3.652 1.00 90.75 221 PHE A C 1
ATOM 1707 O O . PHE A 1 221 ? 1.157 -4.034 -3.177 1.00 90.75 221 PHE A O 1
ATOM 1714 N N . TYR A 1 222 ? 2.994 -5.328 -3.074 1.00 87.88 222 TYR A N 1
ATOM 1715 C CA . TYR A 1 222 ? 3.593 -4.652 -1.941 1.00 87.88 222 TYR A CA 1
ATOM 1716 C C . TYR A 1 222 ? 4.517 -3.557 -2.439 1.00 87.88 222 TYR A C 1
ATOM 1718 O O . TYR A 1 222 ? 5.575 -3.854 -2.989 1.00 87.88 222 TYR A O 1
ATOM 1726 N N . ASN A 1 223 ? 4.100 -2.316 -2.222 1.00 81.25 223 ASN A N 1
ATOM 1727 C CA . ASN A 1 223 ? 4.833 -1.126 -2.622 1.00 81.25 223 ASN A CA 1
ATOM 1728 C C . ASN A 1 223 ? 5.025 -0.242 -1.390 1.00 81.25 223 ASN A C 1
ATOM 1730 O O . ASN A 1 223 ? 4.315 0.747 -1.221 1.00 81.25 223 ASN A O 1
ATOM 1734 N N . ASN A 1 224 ? 5.950 -0.632 -0.515 1.00 83.62 224 ASN A N 1
ATOM 1735 C CA . ASN A 1 224 ? 6.356 0.186 0.623 1.00 83.62 224 ASN A CA 1
ATOM 1736 C C . ASN A 1 224 ? 7.723 0.810 0.337 1.00 83.62 224 ASN A C 1
ATOM 1738 O O . ASN A 1 224 ? 8.542 0.221 -0.358 1.00 83.62 224 ASN A O 1
ATOM 1742 N N . ASN A 1 225 ? 7.974 2.012 0.840 1.00 84.88 225 ASN A N 1
ATOM 1743 C CA . ASN A 1 225 ? 9.278 2.635 0.667 1.00 84.88 225 ASN A CA 1
ATOM 1744 C C . ASN A 1 225 ? 10.350 1.961 1.536 1.00 84.88 225 ASN A C 1
ATOM 1746 O O . ASN A 1 225 ? 11.529 2.139 1.263 1.00 84.88 225 ASN A O 1
ATOM 1750 N N . ASP A 1 226 ? 9.975 1.181 2.546 1.00 88.12 226 ASP A N 1
ATOM 1751 C CA . ASP A 1 226 ? 10.917 0.401 3.344 1.00 88.12 226 ASP A CA 1
ATOM 1752 C C . ASP A 1 226 ? 11.061 -1.030 2.793 1.00 88.12 226 ASP A C 1
ATOM 1754 O O . ASP A 1 226 ? 10.068 -1.652 2.399 1.00 88.12 226 ASP A O 1
ATOM 1758 N N . PRO A 1 227 ? 12.280 -1.603 2.769 1.00 89.50 227 PRO A N 1
ATOM 1759 C CA . PRO A 1 227 ? 12.451 -3.000 2.385 1.00 89.50 227 PRO A CA 1
ATOM 1760 C C . PRO A 1 227 ? 11.794 -3.928 3.422 1.00 89.50 227 PRO A C 1
ATOM 1762 O O . PRO A 1 227 ? 11.848 -3.672 4.627 1.00 89.50 227 PRO A O 1
ATOM 1765 N N . LEU A 1 228 ? 11.292 -5.094 2.991 1.00 88.94 228 LEU A N 1
ATOM 1766 C CA . LEU A 1 228 ? 10.677 -6.107 3.872 1.00 88.94 228 LEU A CA 1
ATOM 1767 C C . LEU A 1 228 ? 11.621 -6.574 4.981 1.00 88.94 228 LEU A C 1
ATOM 1769 O O . LEU A 1 228 ? 11.191 -7.111 6.004 1.00 88.94 228 LEU A O 1
ATOM 1773 N N . SER A 1 229 ? 12.927 -6.480 4.738 1.00 85.06 229 SER A N 1
ATOM 1774 C CA . SER A 1 229 ? 13.936 -6.837 5.734 1.00 85.06 229 SER A CA 1
ATOM 1775 C C . SER A 1 229 ? 13.982 -5.872 6.924 1.00 85.06 229 SER A C 1
ATOM 1777 O O . SER A 1 229 ? 14.391 -6.297 8.006 1.00 85.06 229 SER A O 1
ATOM 1779 N N . GLU A 1 230 ? 13.538 -4.628 6.735 1.00 86.75 230 GLU A N 1
ATOM 1780 C CA . GLU A 1 230 ? 13.484 -3.571 7.748 1.00 86.75 230 GLU A CA 1
ATOM 1781 C C . GLU A 1 230 ? 12.077 -3.443 8.335 1.00 86.75 230 GLU A C 1
ATOM 1783 O O . GLU A 1 230 ? 11.931 -3.411 9.557 1.00 86.75 230 GLU A O 1
ATOM 1788 N N . LEU A 1 231 ? 11.047 -3.483 7.486 1.00 85.06 231 LEU A N 1
ATOM 1789 C CA . LEU A 1 231 ? 9.652 -3.379 7.889 1.00 85.06 231 LEU A CA 1
ATOM 1790 C C . LEU A 1 231 ? 8.834 -4.523 7.285 1.00 85.06 231 LEU A C 1
ATOM 1792 O O . LEU A 1 231 ? 8.437 -4.515 6.125 1.00 85.06 231 LEU A O 1
ATOM 1796 N N . SER A 1 232 ? 8.560 -5.537 8.102 1.00 89.50 232 SER A N 1
ATOM 1797 C CA . SER A 1 232 ? 7.804 -6.722 7.665 1.00 89.50 232 SER A CA 1
ATOM 1798 C C . SER A 1 232 ? 6.380 -6.792 8.206 1.00 89.50 232 SER A C 1
ATOM 1800 O O . SER A 1 232 ? 5.608 -7.661 7.790 1.00 89.50 232 SER A O 1
ATOM 1802 N N . CYS A 1 233 ? 6.036 -5.894 9.131 1.00 87.62 233 CYS A N 1
ATOM 1803 C CA . CYS A 1 233 ? 4.793 -5.939 9.885 1.00 87.62 233 CYS A CA 1
ATOM 1804 C C . CYS A 1 233 ? 3.530 -6.014 8.998 1.00 87.62 233 CYS A C 1
ATOM 1806 O O . CYS A 1 233 ? 2.683 -6.858 9.316 1.00 87.62 233 CYS A O 1
ATOM 1808 N N . PRO A 1 234 ? 3.417 -5.286 7.853 1.00 87.62 234 PRO A N 1
ATOM 1809 C CA . PRO A 1 234 ? 2.182 -5.279 7.065 1.00 87.62 234 PRO A CA 1
ATOM 1810 C C . PRO A 1 234 ? 1.782 -6.671 6.575 1.00 87.62 234 PRO A C 1
ATOM 1812 O O . PRO A 1 234 ? 0.605 -6.968 6.429 1.00 87.62 234 PRO A O 1
ATOM 1815 N N . PHE A 1 235 ? 2.741 -7.579 6.377 1.00 91.38 235 PHE A N 1
ATOM 1816 C CA . PHE A 1 235 ? 2.424 -8.975 6.081 1.00 91.38 235 PHE A CA 1
ATOM 1817 C C . PHE A 1 235 ? 2.570 -9.897 7.272 1.00 91.38 235 PHE A C 1
ATOM 1819 O O . PHE A 1 235 ? 1.723 -10.773 7.438 1.00 91.38 235 PHE A O 1
ATOM 1826 N N . ALA A 1 236 ? 3.597 -9.726 8.106 1.00 93.94 236 ALA A N 1
ATOM 1827 C CA . ALA A 1 236 ? 3.818 -10.591 9.260 1.00 93.94 236 ALA A CA 1
ATOM 1828 C C . ALA A 1 236 ? 2.551 -10.694 10.128 1.00 93.94 236 ALA A C 1
ATOM 1830 O O . ALA A 1 236 ? 2.178 -11.792 10.552 1.00 93.94 236 ALA A O 1
ATOM 1831 N N . PHE A 1 237 ? 1.821 -9.587 10.293 1.00 94.25 237 PHE A N 1
ATOM 1832 C CA . PHE A 1 237 ? 0.602 -9.545 11.096 1.00 94.25 237 PHE A CA 1
ATOM 1833 C C . PHE A 1 237 ? -0.546 -10.344 10.473 1.00 94.25 237 PHE A C 1
ATOM 1835 O O . PHE A 1 237 ? -1.228 -11.056 11.208 1.00 94.25 237 PHE A O 1
ATOM 1842 N N . LEU A 1 238 ? -0.692 -10.376 9.139 1.00 94.88 238 LEU A N 1
ATOM 1843 C CA . LEU A 1 238 ? -1.671 -11.251 8.466 1.00 94.88 238 LEU A CA 1
ATOM 1844 C C . LEU A 1 238 ? -1.430 -12.734 8.763 1.00 94.88 238 LEU A C 1
ATOM 1846 O O . LEU A 1 238 ? -2.373 -13.526 8.801 1.00 94.88 238 LEU A O 1
ATOM 1850 N N . PHE A 1 239 ? -0.179 -13.124 9.003 1.00 96.56 239 PHE A N 1
ATOM 1851 C CA . PHE A 1 239 ? 0.189 -14.484 9.397 1.00 96.56 239 PHE A CA 1
ATOM 1852 C C . PHE A 1 239 ? 0.224 -14.674 10.922 1.00 96.56 239 PHE A C 1
ATOM 1854 O O . PHE A 1 239 ? 0.404 -15.797 11.391 1.00 96.56 239 PHE A O 1
ATOM 1861 N N . GLY A 1 240 ? -0.019 -13.629 11.718 1.00 95.50 240 GLY A N 1
ATOM 1862 C CA . GLY A 1 240 ? 0.063 -13.662 13.180 1.00 95.50 240 GLY A CA 1
ATOM 1863 C C . GLY A 1 240 ? 1.486 -13.887 13.680 1.00 95.50 240 GLY A C 1
ATOM 1864 O O . GLY A 1 240 ? 1.700 -14.674 14.603 1.00 95.50 240 GLY A O 1
ATOM 1865 N N . VAL A 1 241 ? 2.457 -13.263 13.016 1.00 95.81 241 VAL A N 1
ATOM 1866 C CA . VAL A 1 241 ? 3.866 -13.266 13.405 1.00 95.81 241 VAL A CA 1
ATOM 1867 C C . VAL A 1 241 ? 4.219 -11.914 14.004 1.00 95.81 241 VAL A C 1
ATOM 1869 O O . VAL A 1 241 ? 3.969 -10.873 13.402 1.00 95.81 241 VAL A O 1
ATOM 1872 N N . GLU A 1 242 ? 4.811 -11.953 15.194 1.00 94.75 242 GLU A N 1
ATOM 1873 C CA . GLU A 1 242 ? 5.317 -10.779 15.896 1.00 94.75 242 GLU A CA 1
ATOM 1874 C C . GLU A 1 242 ? 6.451 -10.114 15.105 1.00 94.75 242 GLU A C 1
ATOM 1876 O O . GLU A 1 242 ? 7.402 -10.771 14.673 1.00 94.75 242 GLU A O 1
ATOM 1881 N N . ALA A 1 243 ? 6.324 -8.806 14.905 1.00 92.31 243 ALA A N 1
ATOM 1882 C CA . ALA A 1 243 ? 7.279 -7.947 14.223 1.00 92.31 243 ALA A CA 1
ATOM 1883 C C . ALA A 1 243 ? 7.114 -6.520 14.753 1.00 92.31 243 ALA A C 1
ATOM 1885 O O . ALA A 1 243 ? 6.016 -6.146 15.173 1.00 92.31 243 ALA A O 1
ATOM 1886 N N . SER A 1 244 ? 8.185 -5.730 14.705 1.00 91.19 244 SER A N 1
ATOM 1887 C CA . SER A 1 244 ? 8.110 -4.317 15.058 1.00 91.19 244 SER A CA 1
ATOM 1888 C C . SER A 1 244 ? 7.278 -3.559 14.020 1.00 91.19 244 SER A C 1
ATOM 1890 O O . SER A 1 244 ? 7.449 -3.765 12.816 1.00 91.19 244 SER A O 1
ATOM 1892 N N . ALA A 1 245 ? 6.383 -2.704 14.501 1.00 88.62 245 ALA A N 1
ATOM 1893 C CA . ALA A 1 245 ? 5.519 -1.851 13.695 1.00 88.62 245 ALA A CA 1
ATOM 1894 C C . ALA A 1 245 ? 6.033 -0.403 13.651 1.00 88.62 245 ALA A C 1
ATOM 1896 O O . ALA A 1 245 ? 7.022 -0.042 14.301 1.00 88.62 245 ALA A O 1
ATOM 1897 N N . ASP A 1 246 ? 5.314 0.447 12.930 1.00 82.69 246 ASP A N 1
ATOM 1898 C CA . ASP A 1 246 ? 5.359 1.893 13.107 1.00 82.69 246 ASP A CA 1
ATOM 1899 C C . ASP A 1 246 ? 3.958 2.494 12.875 1.00 82.69 246 ASP A C 1
ATOM 1901 O O . ASP A 1 246 ? 3.029 1.814 12.441 1.00 82.69 246 ASP A O 1
ATOM 1905 N N . SER A 1 247 ? 3.758 3.771 13.203 1.00 69.06 247 SER A N 1
ATOM 1906 C CA . SER A 1 247 ? 2.443 4.415 13.043 1.00 69.06 247 SER A CA 1
ATOM 1907 C C . SER A 1 247 ? 2.017 4.706 11.616 1.00 69.06 247 SER A C 1
ATOM 1909 O O . SER A 1 247 ? 0.891 5.167 11.414 1.00 69.06 247 SER A O 1
ATOM 1911 N N . MET A 1 248 ? 2.899 4.471 10.655 1.00 77.38 248 MET A N 1
ATOM 1912 C CA . MET A 1 248 ? 2.588 4.509 9.240 1.00 77.38 248 MET A CA 1
ATOM 1913 C C . MET A 1 248 ? 2.336 3.122 8.659 1.00 77.38 248 MET A C 1
ATOM 1915 O O . MET A 1 248 ? 1.921 3.028 7.515 1.00 77.38 248 MET A O 1
ATOM 1919 N N . ASN A 1 249 ? 2.596 2.060 9.415 1.00 75.69 249 ASN A N 1
ATOM 1920 C CA . ASN A 1 249 ? 2.590 0.703 8.921 1.00 75.69 249 ASN A CA 1
ATOM 1921 C C . ASN A 1 249 ? 2.167 -0.230 10.062 1.00 75.69 249 ASN A C 1
ATOM 1923 O O . ASN A 1 249 ? 2.993 -0.709 10.820 1.00 75.69 249 ASN A O 1
ATOM 1927 N N . CYS A 1 250 ? 0.868 -0.487 10.182 1.00 84.69 250 CYS A N 1
ATOM 1928 C CA . CYS A 1 250 ? 0.255 -1.557 10.970 1.00 84.69 250 CYS A CA 1
ATOM 1929 C C . CYS A 1 250 ? 0.421 -1.490 12.517 1.00 84.69 250 CYS A C 1
ATOM 1931 O O . CYS A 1 250 ? 1.195 -2.212 13.140 1.00 84.69 250 CYS A O 1
ATOM 1933 N N . LEU A 1 251 ? -0.370 -0.651 13.197 1.00 88.81 251 LEU A N 1
ATOM 1934 C CA . LEU A 1 251 ? -0.336 -0.493 14.663 1.00 88.81 251 LEU A CA 1
ATOM 1935 C C . LEU A 1 251 ? -1.209 -1.472 15.448 1.00 88.81 251 LEU A C 1
ATOM 1937 O O . LEU A 1 251 ? -1.115 -1.518 16.681 1.00 88.81 251 LEU A O 1
ATOM 1941 N N . GLU A 1 252 ? -2.090 -2.210 14.777 1.00 89.50 252 GLU A N 1
ATOM 1942 C CA . GLU A 1 252 ? -3.056 -3.107 15.410 1.00 89.50 252 GLU A CA 1
ATOM 1943 C C . GLU A 1 252 ? -2.388 -4.243 16.194 1.00 89.50 252 GLU A C 1
ATOM 1945 O O . GLU A 1 252 ? -2.921 -4.698 17.207 1.00 89.50 252 GLU A O 1
ATOM 1950 N N . GLY A 1 253 ? -1.199 -4.661 15.760 1.00 90.94 253 GLY A N 1
ATOM 1951 C CA . GLY A 1 253 ? -0.487 -5.802 16.319 1.00 90.94 253 GLY A CA 1
ATOM 1952 C C . GLY A 1 253 ? -0.866 -7.129 15.663 1.00 90.94 253 GLY A C 1
ATOM 1953 O O . GLY A 1 253 ? -1.987 -7.349 15.199 1.00 90.94 253 GLY A O 1
ATOM 1954 N N . TRP A 1 254 ? 0.082 -8.064 15.683 1.00 92.50 254 TRP A N 1
ATOM 1955 C CA . TRP A 1 254 ? -0.048 -9.382 15.059 1.00 92.50 254 TRP A CA 1
ATOM 1956 C C . TRP A 1 254 ? -1.210 -10.227 15.606 1.00 92.50 254 TRP A C 1
ATOM 1958 O O . TRP A 1 254 ? -1.760 -11.050 14.875 1.00 92.50 254 TRP A O 1
ATOM 1968 N N . GLU A 1 255 ? -1.605 -10.028 16.869 1.00 91.00 255 GLU A N 1
ATOM 1969 C CA . GLU A 1 255 ? -2.740 -10.736 17.478 1.00 91.00 255 GLU A CA 1
ATOM 1970 C C . GLU A 1 255 ? -4.080 -10.334 16.844 1.00 91.00 255 GLU A C 1
ATOM 1972 O O . GLU A 1 255 ? -4.964 -11.178 16.702 1.00 91.00 255 GLU A O 1
ATOM 1977 N N . LEU A 1 256 ? -4.225 -9.067 16.437 1.00 91.44 256 LEU A N 1
ATOM 1978 C CA . LEU A 1 256 ? -5.445 -8.550 15.813 1.00 91.44 256 LEU A CA 1
ATOM 1979 C C . LEU A 1 256 ? -5.453 -8.737 14.295 1.00 91.44 256 LEU A C 1
ATOM 1981 O O . LEU A 1 256 ? -6.521 -8.913 13.716 1.00 91.44 256 LEU A O 1
ATOM 1985 N N . GLY A 1 257 ? -4.287 -8.730 13.645 1.00 91.75 257 GLY A N 1
ATOM 1986 C CA . GLY A 1 257 ? -4.180 -8.807 12.184 1.00 91.75 257 GLY A CA 1
ATOM 1987 C C . GLY A 1 257 ? -4.286 -10.215 11.579 1.00 91.75 257 GLY A C 1
ATOM 1988 O O . GLY A 1 257 ? -4.431 -10.346 10.364 1.00 91.75 257 GLY A O 1
ATOM 1989 N N . GLN A 1 258 ? -4.209 -11.288 12.378 1.00 95.31 258 GLN A N 1
ATOM 1990 C CA . GLN A 1 258 ? -4.036 -12.639 11.831 1.00 95.31 258 GLN A CA 1
ATOM 1991 C C . GLN A 1 258 ? -5.262 -13.148 11.056 1.00 95.31 258 GLN A C 1
ATOM 1993 O O . GLN A 1 258 ? -6.337 -13.348 11.618 1.00 95.31 258 GLN A O 1
ATOM 1998 N N . VAL A 1 259 ? -5.057 -13.499 9.787 1.00 96.25 259 VAL A N 1
ATOM 1999 C CA . VAL A 1 259 ? -6.046 -14.164 8.913 1.00 96.25 259 VAL A CA 1
ATOM 2000 C C . VAL A 1 259 ? -5.494 -15.422 8.235 1.00 96.25 259 VAL A C 1
ATOM 2002 O O . VAL A 1 259 ? -6.257 -16.210 7.681 1.00 96.25 259 VAL A O 1
ATOM 2005 N N . PHE A 1 260 ? -4.187 -15.678 8.327 1.00 97.62 260 PHE A N 1
ATOM 2006 C CA . PHE A 1 260 ? -3.525 -16.865 7.783 1.00 97.62 260 PHE A CA 1
ATOM 2007 C C . PHE A 1 260 ? -2.799 -17.678 8.868 1.00 97.62 260 PHE A C 1
ATOM 2009 O O . PHE A 1 260 ? -2.708 -17.300 10.040 1.00 97.62 260 PHE A O 1
ATOM 2016 N N . ASP A 1 261 ? -2.317 -18.866 8.502 1.00 97.69 261 ASP A N 1
ATOM 2017 C CA . ASP A 1 261 ? -1.500 -19.709 9.379 1.00 97.69 261 ASP A CA 1
ATOM 2018 C C . ASP A 1 261 ? -0.063 -19.174 9.490 1.00 97.69 261 ASP A C 1
ATOM 2020 O O . ASP A 1 261 ? 0.587 -18.930 8.472 1.00 97.69 261 ASP A O 1
ATOM 2024 N N . SER A 1 262 ? 0.454 -19.031 10.714 1.00 97.62 262 SER A N 1
ATOM 2025 C CA . SER A 1 262 ? 1.802 -18.501 10.963 1.00 97.62 262 SER A CA 1
ATOM 2026 C C . SER A 1 262 ? 2.913 -19.371 10.378 1.00 97.62 262 SER A C 1
ATOM 2028 O O . SER A 1 262 ? 3.972 -18.858 10.023 1.00 97.62 262 SER A O 1
ATOM 2030 N N . GLY A 1 263 ? 2.671 -20.672 10.191 1.00 98.00 263 GLY A N 1
ATOM 2031 C CA . GLY A 1 263 ? 3.610 -21.593 9.558 1.00 98.00 263 GLY A CA 1
ATOM 2032 C C . GLY A 1 263 ? 3.890 -21.292 8.082 1.00 98.00 263 GLY A C 1
ATOM 2033 O O . GLY A 1 263 ? 4.853 -21.830 7.536 1.00 98.00 263 GLY A O 1
ATOM 2034 N N . LEU A 1 264 ? 3.089 -20.438 7.432 1.00 97.81 264 LEU A N 1
ATOM 2035 C CA . LEU A 1 264 ? 3.301 -20.019 6.042 1.00 97.81 264 LEU A CA 1
ATOM 2036 C C . LEU A 1 264 ? 4.305 -18.864 5.912 1.00 97.81 264 LEU A C 1
ATOM 2038 O O . LEU A 1 264 ? 4.908 -18.706 4.849 1.00 97.81 264 LEU A O 1
ATOM 2042 N N . TRP A 1 265 ? 4.502 -18.074 6.974 1.00 96.62 265 TRP A N 1
ATOM 2043 C CA . TRP A 1 265 ? 5.206 -16.793 6.902 1.00 96.62 265 TRP A CA 1
ATOM 2044 C C . TRP A 1 265 ? 6.641 -16.905 6.389 1.00 96.62 265 TRP A C 1
ATOM 2046 O O . TRP A 1 265 ? 7.016 -16.174 5.480 1.00 96.62 265 TRP A O 1
ATOM 2056 N N . GLU A 1 266 ? 7.435 -17.846 6.902 1.00 96.44 266 GLU A N 1
ATOM 2057 C CA . GLU A 1 266 ? 8.843 -17.982 6.497 1.00 96.44 266 GLU A CA 1
ATOM 2058 C C . GLU A 1 266 ? 8.992 -18.269 4.995 1.00 96.44 266 GLU A C 1
ATOM 2060 O O . GLU A 1 266 ? 9.885 -17.735 4.338 1.00 96.44 266 GLU A O 1
ATOM 2065 N N . GLY A 1 267 ? 8.087 -19.073 4.426 1.00 97.38 267 GLY A N 1
ATOM 2066 C CA . GLY A 1 267 ? 8.064 -19.339 2.987 1.00 97.38 267 GLY A CA 1
ATOM 2067 C C . GLY A 1 267 ? 7.623 -18.121 2.174 1.00 97.38 267 GLY A C 1
ATOM 2068 O O . GLY A 1 267 ? 8.199 -17.840 1.124 1.00 97.38 267 GLY A O 1
ATOM 2069 N N . VAL A 1 268 ? 6.629 -17.379 2.670 1.00 97.00 268 VAL A N 1
ATOM 2070 C CA . VAL A 1 268 ? 6.158 -16.130 2.055 1.00 97.00 268 VAL A CA 1
ATOM 2071 C C . VAL A 1 268 ? 7.274 -15.091 2.052 1.00 97.00 268 VAL A C 1
ATOM 2073 O O . VAL A 1 268 ? 7.683 -14.647 0.983 1.00 97.00 268 VAL A O 1
ATOM 2076 N N . ARG A 1 269 ? 7.829 -14.767 3.222 1.00 96.44 269 ARG A N 1
ATOM 2077 C CA . ARG A 1 269 ? 8.926 -13.810 3.382 1.00 96.44 269 ARG A CA 1
ATOM 2078 C C . ARG A 1 269 ? 10.135 -14.195 2.538 1.00 96.44 269 ARG A C 1
ATOM 2080 O O . ARG A 1 269 ? 10.655 -13.351 1.816 1.00 96.44 269 ARG A O 1
ATOM 2087 N N . GLY A 1 270 ? 10.551 -15.462 2.582 1.00 96.38 270 GLY A N 1
ATOM 2088 C CA . GLY A 1 270 ? 11.679 -15.954 1.791 1.00 96.38 270 GLY A CA 1
ATOM 2089 C C . GLY A 1 270 ? 11.510 -15.665 0.299 1.00 96.38 270 GLY A C 1
ATOM 2090 O O . GLY A 1 270 ? 12.411 -15.105 -0.314 1.00 96.38 270 GLY A O 1
ATOM 2091 N N . ASN A 1 271 ? 10.333 -15.950 -0.263 1.00 97.06 271 ASN A N 1
ATOM 2092 C CA . ASN A 1 271 ? 10.050 -15.686 -1.675 1.00 97.06 271 ASN A CA 1
ATOM 2093 C C . ASN A 1 271 ? 9.907 -14.194 -2.013 1.00 97.06 271 ASN A C 1
ATOM 2095 O O . ASN A 1 271 ? 10.236 -13.797 -3.129 1.00 97.06 271 ASN A O 1
ATOM 2099 N N . LEU A 1 272 ? 9.391 -13.377 -1.090 1.00 95.50 272 LEU A N 1
ATOM 2100 C CA . LEU A 1 272 ? 9.255 -11.931 -1.296 1.00 95.50 272 LEU A CA 1
ATOM 2101 C C . LEU A 1 272 ? 10.612 -11.216 -1.241 1.00 95.50 272 LEU A C 1
ATOM 2103 O O . LEU A 1 272 ? 10.825 -10.284 -2.001 1.00 95.50 272 LEU A O 1
ATOM 2107 N N . THR A 1 273 ? 11.535 -11.683 -0.397 1.00 94.69 273 THR A N 1
ATOM 2108 C CA . THR A 1 273 ? 12.879 -11.087 -0.230 1.00 94.69 273 THR A CA 1
ATOM 2109 C C . THR A 1 273 ? 13.956 -11.661 -1.155 1.00 94.69 273 THR A C 1
ATOM 2111 O O . THR A 1 273 ? 15.083 -11.170 -1.174 1.00 94.69 273 THR A O 1
ATOM 2114 N N . ASP A 1 274 ? 13.647 -12.706 -1.924 1.00 95.38 274 ASP A N 1
ATOM 2115 C CA . ASP A 1 274 ? 14.565 -13.247 -2.925 1.00 95.38 274 ASP A CA 1
ATOM 2116 C C . ASP A 1 274 ? 14.470 -12.417 -4.211 1.00 95.38 274 ASP A C 1
ATOM 2118 O O . ASP A 1 274 ? 13.472 -12.497 -4.926 1.00 95.38 274 ASP A O 1
ATOM 2122 N N . GLY A 1 275 ? 15.525 -11.657 -4.527 1.00 93.31 275 GLY A N 1
ATOM 2123 C CA . GLY A 1 275 ? 15.606 -10.776 -5.701 1.00 93.31 275 GLY A CA 1
ATOM 2124 C C . GLY A 1 275 ? 15.454 -11.462 -7.069 1.00 93.31 275 GLY A C 1
ATOM 2125 O O . GLY A 1 275 ? 15.242 -10.782 -8.076 1.00 93.31 275 GLY A O 1
ATOM 2126 N N . GLY A 1 276 ? 15.553 -12.795 -7.129 1.00 94.69 276 GLY A N 1
ATOM 2127 C CA . GLY A 1 276 ? 15.251 -13.591 -8.322 1.00 94.69 276 GLY A CA 1
ATOM 2128 C C . GLY A 1 276 ? 13.804 -14.094 -8.383 1.00 94.69 276 GLY A C 1
ATOM 2129 O O . GLY A 1 276 ? 13.344 -14.499 -9.454 1.00 94.69 276 GLY A O 1
ATOM 2130 N N . VAL A 1 277 ? 13.074 -14.064 -7.262 1.00 96.00 277 VAL A N 1
ATOM 2131 C CA . VAL A 1 277 ? 11.691 -14.551 -7.141 1.00 96.00 277 VAL A CA 1
ATOM 2132 C C . VAL A 1 277 ? 10.708 -13.392 -6.968 1.00 96.00 277 VAL A C 1
ATOM 2134 O O . VAL A 1 277 ? 9.855 -13.201 -7.831 1.00 96.00 277 VAL A O 1
ATOM 2137 N N . LEU A 1 278 ? 10.824 -12.594 -5.904 1.00 95.12 278 LEU A N 1
ATOM 2138 C CA . LEU A 1 278 ? 10.023 -11.379 -5.655 1.00 95.12 278 LEU A CA 1
ATOM 2139 C C . LEU A 1 278 ? 8.512 -11.607 -5.617 1.00 95.12 278 LEU A C 1
ATOM 2141 O O . LEU A 1 278 ? 7.715 -10.700 -5.874 1.00 95.12 278 LEU A O 1
ATOM 2145 N N . ARG A 1 279 ? 8.099 -12.842 -5.337 1.00 96.38 279 ARG A N 1
ATOM 2146 C CA . ARG A 1 279 ? 6.697 -13.231 -5.396 1.00 96.38 279 ARG A CA 1
ATOM 2147 C C . ARG A 1 279 ? 6.399 -14.429 -4.516 1.00 96.38 279 ARG A C 1
ATOM 2149 O O . ARG A 1 279 ? 6.888 -15.529 -4.773 1.00 96.38 279 ARG A O 1
ATOM 2156 N N . ALA A 1 280 ? 5.488 -14.259 -3.567 1.00 96.88 280 ALA A N 1
ATOM 2157 C CA . ALA A 1 280 ? 4.881 -15.371 -2.851 1.00 96.88 280 ALA A CA 1
ATOM 2158 C C . ALA A 1 280 ? 3.596 -15.823 -3.555 1.00 96.88 280 ALA A C 1
ATOM 2160 O O . ALA A 1 280 ? 2.741 -15.004 -3.886 1.00 96.88 280 ALA A O 1
ATOM 2161 N N . ARG A 1 281 ? 3.447 -17.137 -3.751 1.00 97.00 281 ARG A N 1
ATOM 2162 C CA . ARG A 1 281 ? 2.205 -17.768 -4.213 1.00 97.00 281 ARG A CA 1
ATOM 2163 C C . ARG A 1 281 ? 1.751 -18.796 -3.204 1.00 97.00 281 ARG A C 1
ATOM 2165 O O . ARG A 1 281 ? 2.515 -19.684 -2.826 1.00 97.00 281 ARG A O 1
ATOM 2172 N N . LEU A 1 282 ? 0.494 -18.683 -2.822 1.00 97.50 282 LEU A N 1
ATOM 2173 C CA . LEU A 1 282 ? -0.182 -19.599 -1.931 1.00 97.50 282 LEU A CA 1
ATOM 2174 C C . LEU A 1 282 ? -1.458 -20.093 -2.612 1.00 97.50 282 LEU A C 1
ATOM 2176 O O . LEU A 1 282 ? -2.207 -19.302 -3.183 1.00 97.50 282 LEU A O 1
ATOM 2180 N N . GLU A 1 283 ? -1.697 -21.399 -2.548 1.00 97.44 283 GLU A N 1
ATOM 2181 C CA . GLU A 1 283 ? -2.851 -22.040 -3.178 1.00 97.44 283 GLU A CA 1
ATOM 2182 C C . GLU A 1 283 ? -3.679 -22.794 -2.145 1.00 97.44 283 GLU A C 1
ATOM 2184 O O . GLU A 1 283 ? -3.124 -23.477 -1.282 1.00 97.44 283 GLU A O 1
ATOM 2189 N N . ASN A 1 284 ? -5.004 -22.729 -2.284 1.00 97.50 284 ASN A N 1
ATOM 2190 C CA . ASN A 1 284 ? -5.969 -23.415 -1.424 1.00 97.50 284 ASN A CA 1
ATOM 2191 C C . ASN A 1 284 ? -5.687 -23.183 0.069 1.00 97.50 284 ASN A C 1
ATOM 2193 O O . ASN A 1 284 ? -5.613 -24.134 0.854 1.00 97.50 284 ASN A O 1
ATOM 2197 N N . ILE A 1 285 ? -5.490 -21.920 0.450 1.00 97.94 285 ILE A N 1
ATOM 2198 C CA . ILE A 1 285 ? -5.180 -21.560 1.830 1.00 97.94 285 ILE A CA 1
ATOM 2199 C C . ILE A 1 285 ? -6.443 -21.324 2.641 1.00 97.94 285 ILE A C 1
ATOM 2201 O O . ILE A 1 285 ? -7.408 -20.712 2.182 1.00 97.94 285 ILE A O 1
ATOM 2205 N N . GLN A 1 286 ? -6.411 -21.803 3.880 1.00 98.31 286 GLN A N 1
ATOM 2206 C CA . GLN A 1 286 ? -7.454 -21.524 4.851 1.00 98.31 286 GLN A CA 1
ATOM 2207 C C . GLN A 1 286 ? -7.305 -20.081 5.339 1.00 98.31 286 GLN A C 1
ATOM 2209 O O . GLN A 1 286 ? -6.324 -19.746 6.006 1.00 98.31 286 GLN A O 1
ATOM 2214 N N . VAL A 1 287 ? -8.308 -19.261 5.045 1.00 98.38 287 VAL A N 1
ATOM 2215 C CA . VAL A 1 287 ? -8.515 -17.959 5.680 1.00 98.38 287 VAL A CA 1
ATOM 2216 C C . VAL A 1 287 ? -9.188 -18.210 7.025 1.00 98.38 287 VAL A C 1
ATOM 2218 O O . VAL A 1 287 ? -10.174 -18.953 7.111 1.00 98.38 287 VAL A O 1
ATOM 2221 N N . LYS A 1 288 ? -8.618 -17.653 8.089 1.00 97.75 288 LYS A N 1
ATOM 2222 C CA . LYS A 1 288 ? -9.161 -17.708 9.445 1.00 97.75 288 LYS A CA 1
ATOM 2223 C C . LYS A 1 288 ? -10.209 -16.619 9.624 1.00 97.75 288 LYS A C 1
ATOM 2225 O O . LYS A 1 288 ? -10.118 -15.555 9.024 1.00 97.75 288 LYS A O 1
ATOM 2230 N N . ASP A 1 289 ? -11.177 -16.912 10.478 1.00 96.88 289 ASP A N 1
ATOM 2231 C CA . ASP A 1 289 ? -12.110 -15.903 10.960 1.00 96.88 289 ASP A CA 1
ATOM 2232 C C . ASP A 1 289 ? -11.352 -14.854 11.786 1.00 96.88 289 ASP A C 1
ATOM 2234 O O . ASP A 1 289 ? -10.486 -15.216 12.590 1.00 96.88 289 ASP A O 1
ATOM 2238 N N . ASN A 1 290 ? -11.655 -13.578 11.569 1.00 94.38 290 ASN A N 1
ATOM 2239 C CA . ASN A 1 290 ? -11.069 -12.453 12.277 1.00 94.38 290 ASN A CA 1
ATOM 2240 C C . ASN A 1 290 ? -12.125 -11.353 12.459 1.00 94.38 290 ASN A C 1
ATOM 2242 O O . ASN A 1 290 ? -12.444 -10.617 11.525 1.00 94.38 290 ASN A O 1
ATOM 2246 N N . GLU A 1 291 ? -12.653 -11.235 13.679 1.00 91.56 291 GLU A N 1
ATOM 2247 C CA . GLU A 1 291 ? -13.695 -10.263 14.035 1.00 91.56 291 GLU A CA 1
ATOM 2248 C C . GLU A 1 291 ? -13.207 -8.810 13.923 1.00 91.56 291 GLU A C 1
ATOM 2250 O O . GLU A 1 291 ? -13.950 -7.945 13.464 1.00 91.56 291 GLU A O 1
ATOM 2255 N N . TYR A 1 292 ? -11.947 -8.539 14.281 1.00 89.94 292 TYR A N 1
ATOM 2256 C CA . TYR A 1 292 ? -11.360 -7.197 14.210 1.00 89.94 292 TYR A CA 1
ATOM 2257 C C . TYR A 1 292 ? -11.335 -6.662 12.771 1.00 89.94 292 TYR A C 1
ATOM 2259 O O . TYR A 1 292 ? -11.731 -5.521 12.520 1.00 89.94 292 TYR A O 1
ATOM 2267 N N . LEU A 1 293 ? -10.927 -7.511 11.827 1.00 89.88 293 LEU A N 1
ATOM 2268 C CA . LEU A 1 293 ? -10.880 -7.215 10.398 1.00 89.88 293 LEU A CA 1
ATOM 2269 C C . LEU A 1 293 ? -12.200 -7.514 9.679 1.00 89.88 293 LEU A C 1
ATOM 2271 O O . LEU A 1 293 ? -12.307 -7.223 8.495 1.00 89.88 293 LEU A O 1
ATOM 2275 N N . GLY A 1 294 ? -13.208 -8.093 10.337 1.00 89.88 294 GLY A N 1
ATOM 2276 C CA . GLY A 1 294 ? -14.476 -8.481 9.706 1.00 89.88 294 GLY A CA 1
ATOM 2277 C C . GLY A 1 294 ? -14.329 -9.568 8.632 1.00 89.88 294 GLY A C 1
ATOM 2278 O O . GLY A 1 294 ? -15.131 -9.631 7.702 1.00 89.88 294 GLY A O 1
ATOM 2279 N N . VAL A 1 295 ? -13.285 -10.394 8.717 1.00 93.50 295 VAL A N 1
ATOM 2280 C CA . VAL A 1 295 ? -13.002 -11.466 7.754 1.00 93.50 295 VAL A CA 1
ATOM 2281 C C . VAL A 1 295 ? -13.627 -12.763 8.251 1.00 93.50 295 VAL A C 1
ATOM 2283 O O . VAL A 1 295 ? -13.308 -13.233 9.337 1.00 93.50 295 VAL A O 1
ATOM 2286 N N . GLU A 1 296 ? -14.490 -13.374 7.444 1.00 96.38 296 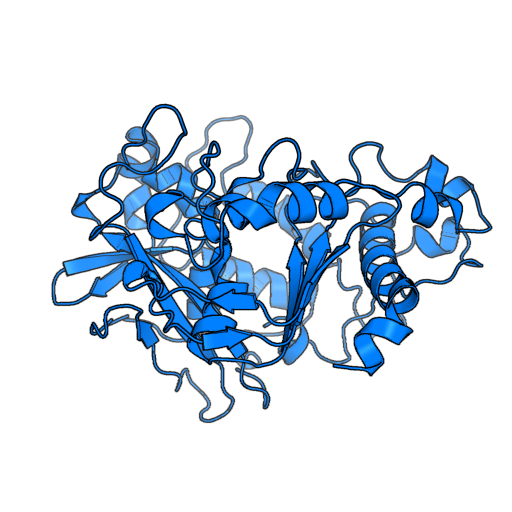GLU A N 1
ATOM 2287 C CA . GLU A 1 296 ? -15.059 -14.689 7.750 1.00 96.38 296 GLU A CA 1
ATOM 2288 C C . GLU A 1 296 ? -14.156 -15.820 7.239 1.00 96.38 296 GLU A C 1
ATOM 2290 O O . GLU A 1 296 ? -13.554 -15.716 6.170 1.00 96.38 296 GLU A O 1
ATOM 2295 N N . ALA A 1 297 ? -14.121 -16.953 7.944 1.00 98.19 297 ALA A N 1
ATOM 2296 C CA . ALA A 1 297 ? -13.341 -18.109 7.498 1.00 98.19 297 ALA A CA 1
ATOM 2297 C C . ALA A 1 297 ? -13.836 -18.688 6.155 1.00 98.19 297 ALA A C 1
ATOM 2299 O O . ALA A 1 297 ? -15.006 -19.055 6.002 1.00 98.19 297 ALA A O 1
ATOM 2300 N N . TYR A 1 298 ? -12.922 -18.871 5.201 1.00 98.62 298 TYR A N 1
ATOM 2301 C CA . TYR A 1 298 ? -13.173 -19.561 3.932 1.00 98.62 298 TYR A CA 1
ATOM 2302 C C . TYR A 1 298 ? -11.876 -20.144 3.349 1.00 98.62 298 TYR A C 1
ATOM 2304 O O . TYR A 1 298 ? -10.801 -19.983 3.920 1.00 98.62 298 TYR A O 1
ATOM 2312 N N . ASN A 1 299 ? -11.973 -20.869 2.233 1.00 98.38 299 ASN A N 1
ATOM 2313 C CA . ASN A 1 299 ? -10.796 -21.328 1.497 1.00 98.38 299 ASN A CA 1
ATOM 2314 C C . ASN A 1 299 ? -10.539 -20.390 0.322 1.00 98.38 299 ASN A C 1
ATOM 2316 O O . ASN A 1 299 ? -11.327 -20.376 -0.623 1.00 98.38 299 ASN A O 1
ATOM 2320 N N . LEU A 1 300 ? -9.432 -19.657 0.377 1.00 98.38 300 LEU A N 1
ATOM 2321 C CA . LEU A 1 300 ? -8.957 -18.831 -0.725 1.00 98.38 300 LEU A CA 1
ATOM 2322 C C . LEU A 1 300 ? -8.223 -19.721 -1.732 1.00 98.38 300 LEU A C 1
ATOM 2324 O O . LEU A 1 300 ? -7.323 -20.478 -1.354 1.00 98.38 300 LEU A O 1
ATOM 2328 N N . LYS A 1 301 ? -8.599 -19.655 -3.015 1.00 98.12 301 LYS A N 1
ATOM 2329 C CA . LYS A 1 301 ? -7.986 -20.514 -4.039 1.00 98.12 301 LYS A CA 1
ATOM 2330 C C . LYS A 1 301 ? -6.572 -20.066 -4.344 1.00 98.12 301 LYS A C 1
ATOM 2332 O O . LYS A 1 301 ? -5.689 -20.918 -4.368 1.00 98.12 301 LYS A O 1
ATOM 2337 N N . ASN A 1 302 ? -6.358 -18.767 -4.541 1.00 98.12 302 ASN A N 1
ATOM 2338 C CA . ASN A 1 302 ? -5.047 -18.223 -4.870 1.00 98.12 302 ASN A CA 1
ATOM 2339 C C . ASN A 1 302 ? -4.789 -16.894 -4.155 1.00 98.12 302 ASN A C 1
ATOM 2341 O O . ASN A 1 302 ? -5.609 -15.982 -4.213 1.00 98.12 302 ASN A O 1
ATOM 2345 N N . LEU A 1 303 ? -3.611 -16.777 -3.544 1.00 97.19 303 LEU A N 1
ATOM 2346 C CA . LEU A 1 303 ? -3.022 -15.513 -3.110 1.00 97.19 303 LEU A CA 1
ATOM 2347 C C . LEU A 1 303 ? -1.651 -15.373 -3.764 1.00 97.19 303 LEU A C 1
ATOM 2349 O O . LEU A 1 303 ? -0.760 -16.192 -3.523 1.00 97.19 303 LEU A O 1
ATOM 2353 N N . ILE A 1 304 ? -1.488 -14.338 -4.581 1.00 96.94 304 ILE A N 1
ATOM 2354 C CA . ILE A 1 304 ? -0.206 -13.934 -5.150 1.00 96.94 304 ILE A CA 1
ATOM 2355 C C . ILE A 1 304 ? 0.145 -12.561 -4.597 1.00 96.94 304 ILE A C 1
ATOM 2357 O O . ILE A 1 304 ? -0.635 -11.623 -4.722 1.00 96.94 304 ILE A O 1
ATOM 2361 N N . ILE A 1 305 ? 1.327 -12.453 -4.000 1.00 95.31 305 ILE A N 1
ATOM 2362 C CA . ILE A 1 305 ? 1.881 -11.192 -3.511 1.00 95.31 305 ILE A CA 1
ATOM 2363 C C . ILE A 1 305 ? 3.168 -10.942 -4.283 1.00 95.31 305 ILE A C 1
ATOM 2365 O O . ILE A 1 305 ? 4.075 -11.773 -4.230 1.00 95.31 305 ILE A O 1
ATOM 2369 N N . PHE A 1 306 ? 3.244 -9.819 -4.984 1.00 95.25 306 PHE A N 1
ATOM 2370 C CA . PHE A 1 306 ? 4.473 -9.308 -5.576 1.00 95.25 306 PHE A CA 1
ATOM 2371 C C . PHE A 1 306 ? 5.160 -8.374 -4.590 1.00 95.25 306 PHE A C 1
ATOM 2373 O O . PHE A 1 306 ? 4.512 -7.520 -3.993 1.00 95.25 306 PHE A O 1
ATOM 2380 N N . SER A 1 307 ? 6.466 -8.542 -4.425 1.00 93.44 307 SER A N 1
ATOM 2381 C CA . SER A 1 307 ? 7.294 -7.625 -3.652 1.00 93.44 307 SER A CA 1
ATOM 2382 C C . SER A 1 307 ? 7.876 -6.546 -4.557 1.00 93.44 307 SER A C 1
ATOM 2384 O O . SER A 1 307 ? 8.101 -6.772 -5.750 1.00 93.44 307 SER A O 1
ATOM 2386 N N . ASN A 1 308 ? 8.156 -5.388 -3.979 1.00 91.50 308 ASN A N 1
ATOM 2387 C CA . ASN A 1 308 ? 9.005 -4.374 -4.566 1.00 91.50 308 ASN A CA 1
ATOM 2388 C C . ASN A 1 308 ? 10.473 -4.522 -4.135 1.00 91.50 308 ASN A C 1
ATOM 2390 O O . ASN A 1 308 ? 11.176 -3.541 -4.188 1.00 91.50 308 ASN A O 1
ATOM 2394 N N . GLU A 1 309 ? 10.983 -5.672 -3.690 1.00 94.19 309 GLU A N 1
ATOM 2395 C CA . GLU A 1 309 ? 12.414 -5.801 -3.359 1.00 94.19 309 GLU A CA 1
ATOM 2396 C C . GLU A 1 309 ? 13.330 -5.668 -4.593 1.00 94.19 309 GLU A C 1
ATOM 2398 O O . GLU A 1 309 ? 12.934 -5.941 -5.729 1.00 94.19 309 GLU A O 1
ATOM 2403 N N . ARG A 1 310 ? 14.587 -5.247 -4.386 1.00 94.62 310 ARG A N 1
ATOM 2404 C CA . ARG A 1 310 ? 15.524 -4.997 -5.496 1.00 94.62 310 ARG A CA 1
ATOM 2405 C C . ARG A 1 310 ? 15.810 -6.271 -6.298 1.00 94.62 310 ARG A C 1
ATOM 2407 O O . ARG A 1 310 ? 16.186 -7.305 -5.746 1.00 94.62 310 ARG A O 1
ATOM 2414 N N . SER A 1 311 ? 15.747 -6.155 -7.625 1.00 96.62 311 SER A N 1
ATOM 2415 C CA . SER A 1 311 ? 16.071 -7.238 -8.557 1.00 96.62 311 SER A CA 1
ATOM 2416 C C . SER A 1 311 ? 17.237 -6.895 -9.476 1.00 96.62 311 SER A C 1
ATOM 2418 O O . SER A 1 311 ? 17.091 -6.149 -10.446 1.00 96.62 311 SER A O 1
ATOM 2420 N N . ASP A 1 312 ? 18.394 -7.507 -9.233 1.00 96.94 312 ASP A N 1
ATOM 2421 C CA . ASP A 1 312 ? 19.522 -7.400 -10.164 1.00 96.94 312 ASP A CA 1
ATOM 2422 C C . ASP A 1 312 ? 19.231 -8.110 -11.494 1.00 96.94 312 ASP A C 1
ATOM 2424 O O . ASP A 1 312 ? 19.779 -7.727 -12.523 1.00 96.94 312 ASP A O 1
ATOM 2428 N N . GLU A 1 313 ? 18.373 -9.134 -11.503 1.00 97.38 313 GLU A N 1
ATOM 2429 C CA . GLU A 1 313 ? 17.948 -9.804 -12.737 1.00 97.38 313 GLU A CA 1
ATOM 2430 C C . GLU A 1 313 ? 17.215 -8.831 -13.664 1.00 97.38 313 GLU A C 1
ATOM 2432 O O . GLU A 1 313 ? 17.575 -8.718 -14.833 1.00 97.38 313 GLU A O 1
ATOM 2437 N N . PHE A 1 314 ? 16.244 -8.086 -13.131 1.00 97.94 314 PHE A N 1
ATOM 2438 C CA . PHE A 1 314 ? 15.535 -7.048 -13.873 1.00 97.94 314 PHE A CA 1
ATOM 2439 C C . PHE A 1 314 ? 16.473 -5.922 -14.319 1.00 97.94 314 PHE A C 1
ATOM 2441 O O . PHE A 1 314 ? 16.508 -5.591 -15.502 1.00 97.94 314 PHE A O 1
ATOM 2448 N N . LEU A 1 315 ? 17.283 -5.359 -13.417 1.00 98.06 315 LEU A N 1
ATOM 2449 C CA . LEU A 1 315 ? 18.174 -4.249 -13.775 1.00 98.06 315 LEU A CA 1
ATOM 2450 C C . LEU A 1 315 ? 19.198 -4.654 -14.843 1.00 98.06 315 LEU A C 1
ATOM 2452 O O . LEU A 1 315 ? 19.504 -3.871 -15.736 1.00 98.06 315 LEU A O 1
ATOM 2456 N N . ASN A 1 316 ? 19.696 -5.890 -14.801 1.00 97.81 316 ASN A N 1
ATOM 2457 C CA . ASN A 1 316 ? 20.617 -6.411 -15.812 1.00 97.81 316 ASN A CA 1
ATOM 2458 C C . ASN A 1 316 ? 19.911 -6.997 -17.047 1.00 97.81 316 ASN A C 1
ATOM 2460 O O . ASN A 1 316 ? 20.588 -7.531 -17.926 1.00 97.81 316 ASN A O 1
ATOM 2464 N N . SER A 1 317 ? 18.578 -6.923 -17.124 1.00 97.81 317 SER A N 1
ATOM 2465 C CA . SER A 1 317 ? 17.819 -7.369 -18.297 1.00 97.81 317 SER A CA 1
ATOM 2466 C C . SER A 1 317 ? 17.838 -6.351 -19.443 1.00 97.81 317 SER A C 1
ATOM 2468 O O . SER A 1 317 ? 17.633 -6.737 -20.592 1.00 97.81 317 SER A O 1
ATOM 2470 N N . PHE A 1 318 ? 18.127 -5.078 -19.150 1.00 98.38 318 PHE A N 1
ATOM 2471 C CA . PHE A 1 318 ? 18.281 -4.028 -20.156 1.00 98.38 318 PHE A CA 1
ATOM 2472 C C . PHE A 1 318 ? 19.568 -4.217 -20.974 1.00 98.38 318 PHE A C 1
ATOM 2474 O O . PHE A 1 318 ? 20.646 -4.455 -20.425 1.00 98.38 318 PHE A O 1
ATOM 2481 N N . GLU A 1 319 ? 19.479 -4.045 -22.294 1.00 98.31 319 GLU A N 1
ATOM 2482 C CA . GLU A 1 319 ? 20.628 -4.085 -23.202 1.00 98.31 319 GLU A CA 1
ATOM 2483 C C . GLU A 1 319 ? 21.589 -2.906 -22.955 1.00 98.31 319 GLU A C 1
ATOM 2485 O O . GLU A 1 319 ? 22.814 -3.074 -23.012 1.00 98.31 319 GLU A O 1
ATOM 2490 N N . ASP A 1 320 ? 21.060 -1.715 -22.634 1.00 98.38 320 ASP A N 1
ATOM 2491 C CA . ASP A 1 320 ? 21.865 -0.566 -22.209 1.00 98.38 320 ASP A CA 1
ATOM 2492 C C . ASP A 1 320 ? 22.190 -0.643 -20.709 1.00 98.38 320 ASP A C 1
ATOM 2494 O O . ASP A 1 320 ? 21.491 -0.105 -19.848 1.00 98.38 320 ASP A O 1
ATOM 2498 N N . GLY A 1 321 ? 23.332 -1.261 -20.393 1.00 97.94 321 GLY A N 1
ATOM 2499 C CA . GLY A 1 321 ? 23.824 -1.405 -19.018 1.00 97.94 321 GLY A CA 1
ATOM 2500 C C . GLY A 1 321 ? 24.068 -0.089 -18.259 1.00 97.94 321 GLY A C 1
ATOM 2501 O O . GLY A 1 321 ? 24.367 -0.125 -17.064 1.00 97.94 321 GLY A O 1
ATOM 2502 N N . LYS A 1 322 ? 23.949 1.085 -18.902 1.00 98.31 322 LYS A N 1
ATOM 2503 C CA . LYS A 1 322 ? 23.930 2.366 -18.180 1.00 98.31 322 LYS A CA 1
ATOM 2504 C C . LYS A 1 322 ? 22.693 2.527 -17.306 1.00 98.31 322 LYS A C 1
ATOM 2506 O O . LYS A 1 322 ? 22.817 3.218 -16.303 1.00 98.31 322 LYS A O 1
ATOM 2511 N N . ILE A 1 323 ? 21.554 1.925 -17.659 1.00 98.25 323 ILE A N 1
ATOM 2512 C CA . ILE A 1 323 ? 20.326 1.987 -16.851 1.00 98.25 323 ILE A CA 1
ATOM 2513 C C . ILE A 1 323 ? 20.623 1.416 -15.461 1.00 98.25 323 ILE A C 1
ATOM 2515 O O . ILE A 1 323 ? 20.609 2.157 -14.481 1.00 98.25 323 ILE A O 1
ATOM 2519 N N . ALA A 1 324 ? 21.055 0.153 -15.389 1.00 97.81 324 ALA A N 1
ATOM 2520 C CA . ALA A 1 324 ? 21.451 -0.496 -14.137 1.00 97.81 324 ALA A CA 1
ATOM 2521 C C . ALA A 1 324 ? 22.517 0.290 -13.354 1.00 97.81 324 ALA A C 1
ATOM 2523 O O . ALA A 1 324 ? 22.458 0.377 -12.133 1.00 97.81 324 ALA A O 1
ATOM 2524 N N . ALA A 1 325 ? 23.494 0.874 -14.055 1.00 97.75 325 ALA A N 1
ATOM 2525 C CA . ALA A 1 325 ? 24.595 1.613 -13.439 1.00 97.75 325 ALA A CA 1
ATOM 2526 C C . ALA A 1 325 ? 24.228 3.032 -12.958 1.00 97.75 325 ALA A C 1
ATOM 2528 O O . ALA A 1 325 ? 25.088 3.716 -12.393 1.00 97.75 325 ALA A O 1
ATOM 2529 N N . LYS A 1 326 ? 23.021 3.521 -13.263 1.00 97.81 326 LYS A N 1
ATOM 2530 C CA . LYS A 1 326 ? 22.577 4.891 -12.963 1.00 97.81 326 LYS A CA 1
ATOM 2531 C C . LYS A 1 326 ? 21.340 4.976 -12.086 1.00 97.81 326 LYS A C 1
ATOM 2533 O O . LYS A 1 326 ? 21.149 6.035 -11.496 1.00 97.81 326 LYS A O 1
ATOM 2538 N N . VAL A 1 327 ? 20.558 3.904 -12.004 1.00 96.62 327 VAL A N 1
ATOM 2539 C CA . VAL A 1 327 ? 19.512 3.743 -10.991 1.00 96.62 327 VAL A CA 1
ATOM 2540 C C . VAL A 1 327 ? 20.140 3.881 -9.601 1.00 96.62 327 VAL A C 1
ATOM 2542 O O . VAL A 1 327 ? 21.229 3.349 -9.369 1.00 96.62 327 VAL A O 1
ATOM 2545 N N . ASP A 1 328 ? 19.486 4.612 -8.694 1.00 94.81 328 ASP A N 1
ATOM 2546 C CA . ASP A 1 328 ? 19.985 4.820 -7.329 1.00 94.81 328 ASP A CA 1
ATOM 2547 C C . ASP A 1 328 ? 20.196 3.473 -6.604 1.00 94.81 328 ASP A C 1
ATOM 2549 O O . ASP A 1 328 ? 19.448 2.507 -6.785 1.00 94.81 328 ASP A O 1
ATOM 2553 N N . ASP A 1 329 ? 21.229 3.390 -5.766 1.00 93.38 329 ASP A N 1
ATOM 2554 C CA . ASP A 1 329 ? 21.527 2.179 -4.991 1.00 93.38 329 ASP A CA 1
ATOM 2555 C C . ASP A 1 329 ? 20.424 1.868 -3.966 1.00 93.38 329 ASP A C 1
ATOM 2557 O O . ASP A 1 329 ? 20.273 0.719 -3.552 1.00 93.38 329 ASP A O 1
ATOM 2561 N N . ARG A 1 330 ? 19.648 2.883 -3.564 1.00 92.12 330 ARG A N 1
ATOM 2562 C CA . ARG A 1 330 ? 18.481 2.734 -2.688 1.00 92.12 330 ARG A CA 1
ATOM 2563 C C . ARG A 1 330 ? 17.284 2.142 -3.424 1.00 92.12 330 ARG A C 1
ATOM 2565 O O . ARG A 1 330 ? 16.498 1.443 -2.792 1.00 92.12 330 ARG A O 1
ATOM 2572 N N . TRP A 1 331 ? 17.181 2.342 -4.745 1.00 93.06 331 TRP A N 1
ATOM 2573 C CA . TRP A 1 331 ? 16.075 1.812 -5.543 1.00 93.06 331 TRP A CA 1
ATOM 2574 C C . TRP A 1 331 ? 15.913 0.306 -5.319 1.00 93.06 331 TRP A C 1
ATOM 2576 O O . TRP A 1 331 ? 16.915 -0.429 -5.339 1.00 93.06 331 TRP A O 1
ATOM 2586 N N . PRO A 1 332 ? 14.674 -0.184 -5.163 1.00 92.12 332 PRO A N 1
ATOM 2587 C CA . PRO A 1 332 ? 13.374 0.510 -5.271 1.00 92.12 332 PRO A CA 1
ATOM 2588 C C . PRO A 1 332 ? 12.806 1.024 -3.929 1.00 92.12 332 PRO A C 1
ATOM 2590 O O . PRO A 1 332 ? 11.616 1.308 -3.834 1.00 92.12 332 PRO A O 1
ATOM 2593 N N . ASN A 1 333 ? 13.640 1.148 -2.901 1.00 91.06 333 ASN A N 1
ATOM 2594 C CA . ASN A 1 333 ? 13.238 1.528 -1.550 1.00 91.06 333 ASN A CA 1
ATOM 2595 C C . ASN A 1 333 ? 13.961 2.815 -1.112 1.00 91.06 333 ASN A C 1
ATOM 2597 O O . ASN A 1 333 ? 14.796 3.371 -1.826 1.00 91.06 333 ASN A O 1
ATOM 2601 N N . ASN A 1 334 ? 13.680 3.281 0.100 1.00 87.44 334 ASN A N 1
ATOM 2602 C CA . ASN A 1 334 ? 14.382 4.353 0.794 1.00 87.44 334 ASN A CA 1
ATOM 2603 C C . ASN A 1 334 ? 14.498 5.655 -0.019 1.00 87.44 334 ASN A C 1
ATOM 2605 O O . ASN A 1 334 ? 15.493 6.392 0.077 1.00 87.44 334 ASN A O 1
ATOM 2609 N N . PHE A 1 335 ? 13.485 5.952 -0.835 1.00 83.00 335 PHE A N 1
ATOM 2610 C CA . PHE A 1 335 ? 13.422 7.204 -1.568 1.00 83.00 335 PHE A CA 1
ATOM 2611 C C . PHE A 1 335 ? 13.031 8.355 -0.643 1.00 83.00 335 PHE A C 1
ATOM 2613 O O . PHE A 1 335 ? 12.198 8.183 0.248 1.00 83.00 335 PHE A O 1
ATOM 2620 N N . PRO A 1 336 ? 13.604 9.551 -0.847 1.00 75.38 336 PRO A N 1
ATOM 2621 C CA . PRO A 1 336 ? 13.074 10.757 -0.230 1.00 75.38 336 PRO A CA 1
ATOM 2622 C C . PRO A 1 336 ? 11.735 11.145 -0.889 1.00 75.38 336 PRO A C 1
ATOM 2624 O O . PRO A 1 336 ? 11.272 10.488 -1.816 1.00 75.38 336 PRO A O 1
ATOM 2627 N N . VAL A 1 337 ? 11.146 12.271 -0.471 1.00 65.62 337 VAL A N 1
ATOM 2628 C CA . VAL A 1 337 ? 9.875 12.823 -1.003 1.00 65.62 337 VAL A CA 1
ATOM 2629 C C . VAL A 1 337 ? 9.833 12.964 -2.537 1.00 65.62 337 VAL A C 1
ATOM 2631 O O . VAL A 1 337 ? 8.756 13.077 -3.119 1.00 65.62 337 VAL A O 1
ATOM 2634 N N . SER A 1 338 ? 10.985 12.924 -3.215 1.00 72.69 338 SER A N 1
ATOM 2635 C CA . SER A 1 338 ? 11.052 12.858 -4.674 1.00 72.69 338 SER A CA 1
ATOM 2636 C C . SER A 1 338 ? 11.931 11.722 -5.181 1.00 72.69 338 SER A C 1
ATOM 2638 O O . SER A 1 338 ? 12.986 11.418 -4.623 1.00 72.69 338 SER A O 1
ATOM 2640 N N . ILE A 1 339 ? 11.498 11.144 -6.296 1.00 82.50 339 ILE A N 1
ATOM 2641 C CA . ILE A 1 339 ? 12.191 10.095 -7.035 1.00 82.50 339 ILE A CA 1
ATOM 2642 C C . ILE A 1 339 ? 12.660 10.665 -8.391 1.00 82.50 339 ILE A C 1
ATOM 2644 O O . ILE A 1 339 ? 11.891 11.365 -9.056 1.00 82.50 339 ILE A O 1
ATOM 2648 N N . PRO A 1 340 ? 13.922 10.446 -8.810 1.00 88.62 340 PRO A N 1
ATOM 2649 C CA . PRO A 1 340 ? 14.403 10.884 -10.121 1.00 88.62 340 PRO A CA 1
ATOM 2650 C C . PRO A 1 340 ? 13.602 10.285 -11.287 1.00 88.62 340 PRO A C 1
ATOM 2652 O O . PRO A 1 340 ? 12.992 9.225 -11.153 1.00 88.62 340 PRO A O 1
ATOM 2655 N N . THR A 1 341 ? 13.655 10.923 -12.462 1.00 91.56 341 THR A N 1
ATOM 2656 C CA . THR A 1 341 ? 12.950 10.460 -13.673 1.00 91.56 341 THR A CA 1
ATOM 2657 C C . THR A 1 341 ? 13.295 9.021 -14.048 1.00 91.56 341 THR A C 1
ATOM 2659 O O . THR A 1 341 ? 12.385 8.220 -14.246 1.00 91.56 341 THR A O 1
ATOM 2662 N N . LEU A 1 342 ? 14.590 8.676 -14.090 1.00 94.56 342 LEU A N 1
ATOM 2663 C CA . LEU A 1 342 ? 15.033 7.307 -14.364 1.00 94.56 342 LEU A CA 1
ATOM 2664 C C . LEU A 1 342 ? 14.422 6.311 -13.375 1.00 94.56 342 LEU A C 1
ATOM 2666 O O . LEU A 1 342 ? 13.777 5.359 -13.792 1.00 94.56 342 LEU A O 1
ATOM 2670 N N . ASP A 1 343 ? 14.608 6.544 -12.079 1.00 94.00 343 ASP A N 1
ATOM 2671 C CA . ASP A 1 343 ? 14.166 5.644 -11.012 1.00 94.00 343 ASP A CA 1
ATOM 2672 C C . ASP A 1 343 ? 12.642 5.455 -11.019 1.00 94.00 343 ASP A C 1
ATOM 2674 O O . ASP A 1 343 ? 12.156 4.343 -10.809 1.00 94.00 343 ASP A O 1
ATOM 2678 N N . SER A 1 344 ? 11.903 6.524 -11.330 1.00 91.56 344 SER A N 1
ATOM 2679 C CA . SER A 1 344 ? 10.454 6.498 -11.537 1.00 91.56 344 SER A CA 1
ATOM 2680 C C . SER A 1 344 ? 10.105 5.565 -12.698 1.00 91.56 344 SER A C 1
ATOM 2682 O O . SER A 1 344 ? 9.453 4.541 -12.505 1.00 91.56 344 SER A O 1
ATOM 2684 N N . ASN A 1 345 ? 10.616 5.847 -13.898 1.00 94.19 345 ASN A N 1
ATOM 2685 C CA . ASN A 1 345 ? 10.344 5.028 -15.080 1.00 94.19 345 ASN A CA 1
ATOM 2686 C C . ASN A 1 345 ? 10.736 3.559 -14.868 1.00 94.19 345 ASN A C 1
ATOM 2688 O O . ASN A 1 345 ? 9.994 2.656 -15.250 1.00 94.19 345 ASN A O 1
ATOM 2692 N N . VAL A 1 346 ? 11.873 3.313 -14.216 1.00 95.69 346 VAL A N 1
ATOM 2693 C CA . VAL A 1 346 ? 12.352 1.969 -13.879 1.00 95.69 346 VAL A CA 1
ATOM 2694 C C . VAL A 1 346 ? 11.424 1.268 -12.887 1.00 95.69 346 VAL A C 1
ATOM 2696 O O . VAL A 1 346 ? 11.221 0.067 -13.029 1.00 95.69 346 VAL A O 1
ATOM 2699 N N . MET A 1 347 ? 10.793 1.985 -11.952 1.00 93.44 347 MET A N 1
ATOM 2700 C CA . MET A 1 347 ? 9.749 1.423 -11.086 1.00 93.44 347 MET A CA 1
ATOM 2701 C C . MET A 1 347 ? 8.538 0.929 -11.894 1.00 93.44 347 MET A C 1
ATOM 2703 O O . MET A 1 347 ? 8.078 -0.187 -11.680 1.00 93.44 347 MET A O 1
ATOM 2707 N N . CYS A 1 348 ? 8.046 1.710 -12.864 1.00 91.94 348 CYS A N 1
ATOM 2708 C CA . CYS A 1 348 ? 6.948 1.263 -13.734 1.00 91.94 348 CYS A CA 1
ATOM 2709 C C . CYS A 1 348 ? 7.321 0.023 -14.547 1.00 91.94 348 CYS A C 1
ATOM 2711 O O . CYS A 1 348 ? 6.575 -0.956 -14.561 1.00 91.94 348 CYS A O 1
ATOM 2713 N N . MET A 1 349 ? 8.502 0.044 -15.167 1.00 96.06 349 MET A N 1
ATOM 2714 C CA . MET A 1 349 ? 9.017 -1.100 -15.918 1.00 96.06 349 MET A CA 1
ATOM 2715 C C . MET A 1 349 ? 9.203 -2.334 -15.033 1.00 96.06 349 MET A C 1
ATOM 2717 O O . MET A 1 349 ? 9.072 -3.454 -15.514 1.00 96.06 349 MET A O 1
ATOM 2721 N N . PHE A 1 350 ? 9.509 -2.152 -13.749 1.00 96.25 350 PHE A N 1
ATOM 2722 C CA . PHE A 1 350 ? 9.699 -3.257 -12.819 1.00 96.25 350 PHE A CA 1
ATOM 2723 C C . PHE A 1 350 ? 8.391 -3.985 -12.505 1.00 96.25 350 PHE A C 1
ATOM 2725 O O . PHE A 1 350 ? 8.369 -5.217 -12.464 1.00 96.25 350 PHE A O 1
ATOM 2732 N N . GLU A 1 351 ? 7.296 -3.243 -12.330 1.00 93.69 351 GLU A N 1
ATOM 2733 C CA . GLU A 1 351 ? 5.967 -3.836 -12.158 1.00 93.69 351 GLU A CA 1
ATOM 2734 C C . GLU A 1 351 ? 5.519 -4.592 -13.411 1.00 93.69 351 GLU A C 1
ATOM 2736 O O . GLU A 1 351 ? 5.074 -5.737 -13.314 1.00 93.69 351 GLU A O 1
ATOM 2741 N N . ASP A 1 352 ? 5.718 -3.997 -14.586 1.00 94.75 352 ASP A N 1
ATOM 2742 C CA . ASP A 1 352 ? 5.400 -4.620 -15.873 1.00 94.75 352 ASP A CA 1
ATOM 2743 C C . ASP A 1 352 ? 6.223 -5.902 -16.096 1.00 94.75 352 ASP A C 1
ATOM 2745 O O . ASP A 1 352 ? 5.677 -6.983 -16.324 1.00 94.75 352 ASP A O 1
ATOM 2749 N N . TRP A 1 353 ? 7.540 -5.832 -15.875 1.00 96.81 353 TRP A N 1
ATOM 2750 C CA . TRP A 1 353 ? 8.437 -6.984 -15.961 1.00 96.81 353 TRP A CA 1
ATOM 2751 C C . TRP A 1 353 ? 8.036 -8.123 -15.018 1.00 96.81 353 TRP A C 1
ATOM 2753 O O . TRP A 1 353 ? 8.080 -9.291 -15.413 1.00 96.81 353 TRP A O 1
ATOM 2763 N N . LYS A 1 354 ? 7.617 -7.823 -13.778 1.00 95.62 354 LYS A N 1
ATOM 2764 C CA . LYS A 1 354 ? 7.120 -8.844 -12.839 1.00 95.62 354 LYS A CA 1
ATOM 2765 C C . LYS A 1 354 ? 5.879 -9.542 -13.397 1.00 95.62 354 LYS A C 1
ATOM 2767 O O . LYS A 1 354 ? 5.795 -10.771 -13.338 1.00 95.62 354 LYS A O 1
ATOM 2772 N N . ILE A 1 355 ? 4.936 -8.790 -13.965 1.00 94.38 355 ILE A N 1
ATOM 2773 C CA . ILE A 1 355 ? 3.738 -9.360 -14.591 1.00 94.38 355 ILE A CA 1
ATOM 2774 C C . ILE A 1 355 ? 4.107 -10.244 -15.782 1.00 94.38 355 ILE A C 1
ATOM 2776 O O . ILE A 1 355 ? 3.627 -11.376 -15.865 1.00 94.38 355 ILE A O 1
ATOM 2780 N N . GLU A 1 356 ? 4.990 -9.782 -16.668 1.00 95.50 356 GLU A N 1
ATOM 2781 C CA . GLU A 1 356 ? 5.443 -10.562 -17.821 1.00 95.50 356 GLU A CA 1
ATOM 2782 C C . GLU A 1 356 ? 6.167 -11.847 -17.406 1.00 95.50 356 GLU A C 1
ATOM 2784 O O . GLU A 1 356 ? 5.852 -12.932 -17.908 1.00 95.50 356 GLU A O 1
ATOM 2789 N N . LYS A 1 357 ? 7.090 -11.751 -16.441 1.00 95.81 357 LYS A N 1
ATOM 2790 C CA . LYS A 1 357 ? 7.864 -12.883 -15.912 1.00 95.81 357 LYS A CA 1
ATOM 2791 C C . LYS A 1 357 ? 6.969 -13.996 -15.366 1.00 95.81 357 LYS A C 1
ATOM 2793 O O . LYS A 1 357 ? 7.294 -15.173 -15.524 1.00 95.81 357 LYS A O 1
ATOM 2798 N N . TYR A 1 358 ? 5.841 -13.637 -14.756 1.00 96.44 358 TYR A N 1
ATOM 2799 C CA . TYR A 1 358 ? 4.908 -14.577 -14.128 1.00 96.44 358 TYR A CA 1
ATOM 2800 C C . TYR A 1 358 ? 3.589 -14.753 -14.892 1.00 96.44 358 TYR A C 1
ATOM 2802 O O . TYR A 1 358 ? 2.641 -15.350 -14.378 1.00 96.44 358 TYR A O 1
ATOM 2810 N N . LEU A 1 359 ? 3.524 -14.301 -16.146 1.00 95.62 359 LEU A N 1
ATOM 2811 C CA . LEU A 1 359 ? 2.292 -14.247 -16.932 1.00 95.62 359 LEU A CA 1
ATOM 2812 C C . LEU A 1 359 ? 1.592 -15.608 -17.076 1.00 95.62 359 LEU A C 1
ATOM 2814 O O . LEU A 1 359 ? 0.364 -15.682 -17.053 1.00 95.62 359 LEU A O 1
ATOM 2818 N N . ASP A 1 360 ? 2.349 -16.696 -17.217 1.00 94.38 360 ASP A N 1
ATOM 2819 C CA . ASP A 1 360 ? 1.775 -18.040 -17.350 1.00 94.38 360 ASP A CA 1
ATOM 2820 C C . ASP A 1 360 ? 1.068 -18.511 -16.072 1.00 94.38 360 ASP A C 1
ATOM 2822 O O . ASP A 1 360 ? 0.095 -19.260 -16.144 1.00 94.38 360 ASP A O 1
ATOM 2826 N N . GLU A 1 361 ? 1.513 -18.045 -14.906 1.00 91.94 361 GLU A N 1
ATOM 2827 C CA . GLU A 1 361 ? 0.846 -18.322 -13.635 1.00 91.94 361 GLU A CA 1
ATOM 2828 C C . GLU A 1 361 ? -0.386 -17.442 -13.431 1.00 91.94 361 GLU A C 1
ATOM 2830 O O . GLU A 1 361 ? -1.358 -17.887 -12.832 1.00 91.94 361 GLU A O 1
ATOM 2835 N N . LEU A 1 362 ? -0.366 -16.216 -13.953 1.00 93.81 362 LEU A N 1
ATOM 2836 C CA . LEU A 1 362 ? -1.496 -15.293 -13.869 1.00 93.81 362 LEU A CA 1
ATOM 2837 C C . LEU A 1 362 ? -2.642 -15.694 -14.805 1.00 93.81 362 LEU A C 1
ATOM 2839 O O . LEU A 1 362 ? -3.804 -15.557 -14.446 1.00 93.81 362 LEU A O 1
ATOM 2843 N N . LYS A 1 363 ? -2.336 -16.259 -15.980 1.00 93.12 363 LYS A N 1
ATOM 2844 C CA . LYS A 1 363 ? -3.338 -16.720 -16.963 1.00 93.12 363 LYS A CA 1
ATOM 2845 C C . LYS A 1 363 ? -4.228 -17.873 -16.487 1.00 93.12 363 LYS A C 1
ATOM 2847 O O . LYS A 1 363 ? -5.200 -18.189 -17.172 1.00 93.12 363 LYS A O 1
ATOM 2852 N N . VAL A 1 364 ? -3.858 -18.563 -15.406 1.00 86.94 364 VAL A N 1
ATOM 2853 C CA . VAL A 1 364 ? -4.615 -19.711 -14.873 1.00 86.94 364 VAL A CA 1
ATOM 2854 C C . VAL A 1 364 ? -5.507 -19.357 -13.680 1.00 86.94 364 VAL A C 1
ATOM 2856 O O . VAL A 1 364 ? -6.199 -20.247 -13.179 1.00 86.94 364 VAL A O 1
ATOM 2859 N N . LEU A 1 365 ? -5.475 -18.098 -13.233 1.00 86.75 365 LEU A N 1
ATOM 2860 C CA . LEU A 1 365 ? -6.396 -17.528 -12.247 1.00 86.75 365 LEU A CA 1
ATOM 2861 C C . LEU A 1 365 ? -7.722 -17.150 -12.907 1.00 86.75 365 LEU A C 1
ATOM 2863 O O . LEU A 1 365 ? -8.758 -17.336 -12.223 1.00 86.75 365 LEU A O 1
#

Organism: NCBI:txid2557542